Protein AF-A0A7X7F8G6-F1 (afdb_monomer_lite)

pLDDT: mean 77.64, std 23.41, range [28.3, 98.06]

Radius of gyration: 19.61 Å; chains: 1; bounding box: 60×46×39 Å

Fo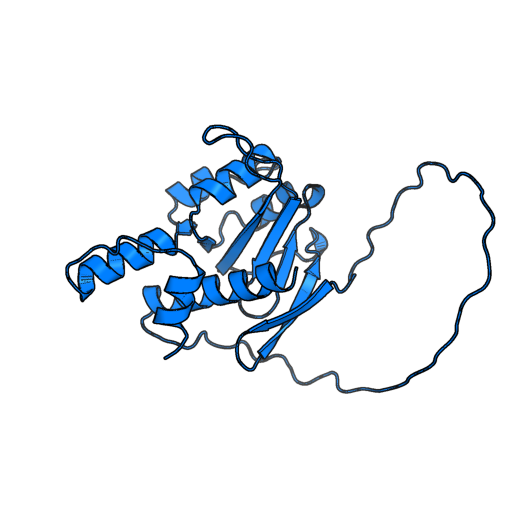ldseek 3Di:
DQVVLQLFLLLQQLVCCLVPVDNDDPDPDDDPDDDDDDDDDDDDDDDDDDDDDPDDDDDDDPDPWPDWHDYPPDTATEEADAVVNADLDQEKEKDFDFDDDPDPPDQTATQWMWMGSNHHIYIYGLVRLLSHLLRHLRHAYGYAVVVNRVVNSVVSVNCPNHRDVVVCVVVVSYDHSQVSVQVSCCVPVVHGDPDRDSVVSSCVRPVD

Secondary structure (DSSP, 8-state):
-HHHHHHHHHHHHHHHHHHHS-S-----PPPS-----------------------------TT-EEEEEEETTEEEEEEE--GGG----SEEEEEEEES---STTSPPPEEEEEEE-SS-EEEE-GGGHHHHHHHHTTSEEEESSHHHHHHHHHHTTTTTTS--HHHHHHTT-EEEHHHHHHHHHHHHTSS--S---HHHHHHHHH--

Structure (mmCIF, N/CA/C/O backbone):
data_AF-A0A7X7F8G6-F1
#
_entry.id   AF-A0A7X7F8G6-F1
#
loop_
_atom_site.group_PDB
_atom_site.id
_atom_site.type_symbol
_atom_site.label_atom_id
_atom_site.label_alt_id
_atom_site.label_comp_id
_atom_site.label_asym_id
_atom_site.label_entity_id
_atom_site.label_seq_id
_atom_site.pdbx_PDB_ins_code
_atom_site.Cartn_x
_atom_site.Cartn_y
_atom_site.Cartn_z
_atom_site.occupancy
_atom_site.B_iso_or_equiv
_atom_site.auth_seq_id
_atom_site.auth_comp_id
_atom_site.auth_asym_id
_atom_site.auth_atom_id
_atom_site.pdbx_PDB_model_num
ATOM 1 N N . MET A 1 1 ? -13.321 6.460 -6.991 1.00 47.72 1 MET A N 1
ATOM 2 C CA . MET A 1 1 ? -13.494 5.191 -6.246 1.00 47.72 1 MET A CA 1
ATOM 3 C C . MET A 1 1 ? -13.395 3.936 -7.118 1.00 47.72 1 MET A C 1
ATOM 5 O O . MET A 1 1 ? -12.554 3.115 -6.796 1.00 47.72 1 MET A O 1
ATOM 9 N N . ARG A 1 2 ? -14.135 3.777 -8.238 1.00 41.03 2 ARG A N 1
ATOM 10 C CA . ARG A 1 2 ? -14.011 2.570 -9.108 1.00 41.03 2 ARG A CA 1
ATOM 11 C C . ARG A 1 2 ? -12.576 2.255 -9.580 1.00 41.03 2 ARG A C 1
ATOM 13 O O . ARG A 1 2 ? -12.238 1.090 -9.733 1.00 41.03 2 ARG A O 1
ATOM 20 N N . ASN A 1 3 ? -11.736 3.274 -9.779 1.00 55.69 3 ASN A N 1
ATOM 21 C CA . ASN A 1 3 ? -10.358 3.099 -10.258 1.00 55.69 3 ASN A CA 1
ATOM 22 C C . ASN A 1 3 ? -9.385 2.613 -9.157 1.00 55.69 3 ASN A C 1
ATOM 24 O O . ASN A 1 3 ? -8.580 1.721 -9.408 1.00 55.69 3 ASN A O 1
ATOM 28 N N . ALA A 1 4 ? -9.512 3.129 -7.928 1.00 54.03 4 ALA A N 1
ATOM 29 C CA . ALA A 1 4 ? -8.700 2.738 -6.761 1.00 54.03 4 ALA A CA 1
ATOM 30 C C . ALA A 1 4 ? -8.860 1.242 -6.428 1.00 54.03 4 ALA A C 1
ATOM 32 O O . ALA A 1 4 ? -7.906 0.488 -6.253 1.00 54.03 4 ALA A O 1
ATOM 33 N N . ALA A 1 5 ? -10.115 0.801 -6.461 1.00 55.19 5 ALA A N 1
ATOM 34 C CA . ALA A 1 5 ? -10.561 -0.566 -6.252 1.00 55.19 5 ALA A CA 1
ATOM 35 C C . ALA A 1 5 ? -9.924 -1.584 -7.225 1.00 55.19 5 ALA A C 1
ATOM 37 O O . ALA A 1 5 ? -9.366 -2.597 -6.807 1.00 55.19 5 ALA A O 1
ATOM 38 N N . TYR A 1 6 ? -9.959 -1.316 -8.531 1.00 63.41 6 TYR A N 1
ATOM 39 C CA . TYR A 1 6 ? -9.308 -2.184 -9.521 1.00 63.41 6 TYR A CA 1
ATOM 40 C C . TYR A 1 6 ? -7.785 -2.245 -9.308 1.00 63.41 6 TYR A C 1
ATOM 42 O O . TYR A 1 6 ? -7.159 -3.305 -9.391 1.00 63.41 6 TYR A O 1
ATOM 50 N N . THR A 1 7 ? -7.201 -1.091 -8.986 1.00 73.56 7 THR A N 1
ATOM 51 C CA . THR A 1 7 ? -5.760 -0.890 -8.827 1.00 73.56 7 THR A CA 1
ATOM 52 C C . THR A 1 7 ? -5.189 -1.716 -7.668 1.00 73.56 7 THR A C 1
ATOM 54 O O . THR A 1 7 ? -4.139 -2.348 -7.821 1.00 73.56 7 THR A O 1
ATOM 57 N N . ILE A 1 8 ? -5.911 -1.817 -6.546 1.00 74.12 8 ILE A N 1
ATOM 58 C CA . ILE A 1 8 ? -5.457 -2.580 -5.376 1.00 74.12 8 ILE A CA 1
ATOM 59 C C . ILE A 1 8 ? -5.498 -4.104 -5.593 1.00 74.12 8 ILE A C 1
ATOM 61 O O . ILE A 1 8 ? -4.567 -4.818 -5.208 1.00 74.12 8 ILE A O 1
ATOM 65 N N . ALA A 1 9 ? -6.523 -4.614 -6.285 1.00 72.12 9 ALA A N 1
ATOM 66 C CA . ALA A 1 9 ? -6.619 -6.033 -6.631 1.00 72.12 9 ALA A CA 1
ATOM 67 C C . ALA A 1 9 ? -5.535 -6.446 -7.643 1.00 72.12 9 ALA A C 1
ATOM 69 O O . ALA A 1 9 ? -4.905 -7.502 -7.502 1.00 72.12 9 ALA A O 1
ATOM 70 N N . ALA A 1 10 ? -5.260 -5.578 -8.623 1.00 70.38 10 ALA A N 1
ATOM 71 C CA . ALA A 1 10 ? -4.197 -5.784 -9.596 1.00 70.38 10 ALA A CA 1
ATOM 72 C C . ALA A 1 10 ? -2.808 -5.815 -8.933 1.00 70.38 10 ALA A C 1
ATOM 74 O O . ALA A 1 10 ? -2.010 -6.711 -9.218 1.00 70.38 10 ALA A O 1
ATOM 75 N N . LYS A 1 11 ? -2.552 -4.912 -7.974 1.00 78.25 11 LYS A N 1
ATOM 76 C CA . LYS A 1 11 ? -1.325 -4.883 -7.160 1.00 78.25 11 LYS A CA 1
ATOM 77 C C . LYS A 1 11 ? -1.094 -6.210 -6.432 1.00 78.25 11 LYS A C 1
ATOM 79 O O . LYS A 1 11 ? -0.003 -6.782 -6.510 1.00 78.25 11 LYS A O 1
ATOM 84 N N . PHE A 1 12 ? -2.133 -6.736 -5.781 1.00 76.81 12 PHE A N 1
ATOM 85 C CA . PHE A 1 12 ? -2.054 -8.014 -5.074 1.00 76.81 12 PHE A CA 1
ATOM 86 C C . PHE A 1 12 ? -1.687 -9.170 -6.017 1.00 76.81 12 PHE A C 1
ATOM 88 O O . PHE A 1 12 ? -0.757 -9.933 -5.751 1.00 76.81 12 PHE A O 1
ATOM 95 N N . ARG A 1 13 ? -2.384 -9.281 -7.154 1.00 74.69 13 ARG A N 1
ATOM 96 C CA . ARG A 1 13 ? -2.185 -10.373 -8.120 1.00 74.69 13 ARG A CA 1
ATOM 97 C C . ARG A 1 13 ? -0.837 -10.297 -8.834 1.00 74.69 13 ARG A C 1
ATOM 99 O O . ARG A 1 13 ? -0.169 -11.322 -8.945 1.00 74.69 13 ARG A O 1
ATOM 106 N N . ALA A 1 14 ? -0.413 -9.108 -9.262 1.00 66.31 14 ALA A N 1
ATOM 107 C CA . ALA A 1 14 ? 0.891 -8.904 -9.892 1.00 66.31 14 ALA A CA 1
ATOM 108 C C . ALA A 1 14 ? 2.033 -9.345 -8.961 1.00 66.31 14 ALA A C 1
ATOM 110 O O . ALA A 1 14 ? 2.947 -10.055 -9.379 1.00 66.31 14 ALA A O 1
ATOM 111 N N . THR A 1 15 ? 1.944 -8.988 -7.677 1.00 67.44 15 THR A N 1
ATOM 112 C CA . THR A 1 15 ? 2.950 -9.374 -6.676 1.00 67.44 15 THR A CA 1
ATOM 113 C C . THR A 1 15 ? 2.983 -10.876 -6.451 1.00 67.44 15 THR A C 1
ATOM 115 O O . THR A 1 15 ? 4.059 -11.471 -6.403 1.00 67.44 15 THR A O 1
ATOM 118 N N . HIS A 1 16 ? 1.813 -11.509 -6.352 1.00 70.44 16 HIS A N 1
ATOM 119 C CA . HIS A 1 16 ? 1.712 -12.959 -6.199 1.00 70.44 16 HIS A CA 1
ATOM 120 C C . HIS A 1 16 ? 2.366 -13.704 -7.369 1.00 70.44 16 HIS A C 1
ATOM 122 O O . HIS A 1 16 ? 3.151 -14.624 -7.143 1.00 70.44 16 HIS A O 1
ATOM 128 N N . ILE A 1 17 ? 2.130 -13.263 -8.609 1.00 69.31 17 ILE A N 1
ATOM 129 C CA . ILE A 1 17 ? 2.761 -13.842 -9.807 1.00 69.31 17 ILE A CA 1
ATOM 130 C C . ILE A 1 17 ? 4.282 -13.705 -9.745 1.00 69.31 17 ILE A C 1
ATOM 132 O O . ILE A 1 17 ? 4.992 -14.693 -9.917 1.00 69.31 17 ILE A O 1
ATOM 136 N N . MET A 1 18 ? 4.794 -12.508 -9.454 1.00 66.69 18 MET A N 1
ATOM 137 C CA . MET A 1 18 ? 6.241 -12.265 -9.434 1.00 66.69 18 MET A CA 1
ATOM 138 C C . MET A 1 18 ? 6.963 -13.004 -8.302 1.00 66.69 18 MET A C 1
ATOM 140 O O . MET A 1 18 ? 8.123 -13.373 -8.456 1.00 66.69 18 MET A O 1
ATOM 144 N N . THR A 1 19 ? 6.296 -13.227 -7.167 1.00 63.94 19 THR A N 1
ATOM 145 C CA . THR A 1 19 ? 6.904 -13.874 -5.992 1.00 63.94 19 THR A CA 1
ATOM 146 C C . THR A 1 19 ? 6.757 -15.393 -5.988 1.00 63.94 19 THR A C 1
ATOM 148 O O . THR A 1 19 ? 7.609 -16.079 -5.428 1.00 63.94 19 THR A O 1
ATOM 151 N N . THR A 1 20 ? 5.705 -15.937 -6.606 1.00 67.75 20 THR A N 1
ATOM 152 C CA . THR A 1 20 ? 5.417 -17.383 -6.577 1.00 67.75 20 THR A CA 1
ATOM 153 C C . THR A 1 20 ? 5.558 -18.073 -7.931 1.00 67.75 20 THR A C 1
ATOM 155 O O . THR A 1 20 ? 5.566 -19.303 -7.988 1.00 67.75 20 THR A O 1
ATOM 158 N N . GLY A 1 21 ? 5.631 -17.311 -9.027 1.00 57.16 21 GLY A N 1
ATOM 159 C CA . GLY A 1 21 ? 5.583 -17.837 -10.391 1.00 57.16 21 GLY A CA 1
ATOM 160 C C . GLY A 1 21 ? 4.237 -18.466 -10.768 1.00 57.16 21 GLY A C 1
ATOM 161 O O . GLY A 1 21 ? 4.149 -19.121 -11.804 1.00 57.16 21 GLY A O 1
ATOM 162 N N . ARG A 1 22 ? 3.192 -18.319 -9.935 1.00 55.03 22 ARG A N 1
ATOM 163 C CA . ARG A 1 22 ? 1.862 -18.901 -10.162 1.00 55.03 22 ARG A CA 1
ATOM 164 C C . ARG A 1 22 ? 0.800 -17.810 -10.342 1.00 55.03 22 ARG A C 1
ATOM 166 O O . ARG A 1 22 ? 0.772 -16.863 -9.558 1.00 55.03 22 ARG A O 1
ATOM 173 N N . PRO A 1 23 ? -0.121 -17.959 -11.311 1.00 53.19 23 PRO A N 1
ATOM 174 C CA . PRO A 1 23 ? -1.221 -17.012 -11.518 1.00 53.19 23 PRO A CA 1
ATOM 175 C C . PRO A 1 23 ? -2.332 -17.112 -10.457 1.00 53.19 23 PRO A C 1
ATOM 177 O O . PRO A 1 23 ? -3.093 -16.163 -10.256 1.00 53.19 23 PRO A O 1
ATOM 180 N N . GLU A 1 24 ? -2.424 -18.235 -9.738 1.00 49.25 24 GLU A N 1
ATOM 181 C CA . GLU A 1 24 ? -3.489 -18.489 -8.767 1.00 49.25 24 GLU A CA 1
ATOM 182 C C . GLU A 1 24 ? -3.041 -18.256 -7.320 1.00 49.25 24 GLU A C 1
ATOM 184 O O . GLU A 1 24 ? -2.055 -18.829 -6.850 1.00 49.25 24 GLU A O 1
ATOM 189 N N . ILE A 1 25 ? -3.818 -17.453 -6.590 1.00 51.12 25 ILE A N 1
ATOM 190 C CA . ILE A 1 25 ? -3.818 -17.439 -5.125 1.00 51.12 25 ILE A CA 1
ATOM 191 C C . ILE A 1 25 ? -4.757 -18.568 -4.697 1.00 51.12 25 ILE A C 1
ATOM 193 O O . ILE A 1 25 ? -5.859 -18.654 -5.241 1.00 51.12 25 ILE A O 1
ATOM 197 N N . ALA A 1 26 ? -4.350 -19.410 -3.743 1.00 37.91 26 ALA A N 1
ATOM 198 C CA . ALA A 1 26 ? -5.234 -20.408 -3.147 1.00 37.91 26 ALA A CA 1
ATOM 199 C C . ALA A 1 26 ? -6.492 -19.703 -2.613 1.00 37.91 26 ALA A C 1
ATOM 201 O O . ALA A 1 26 ? -6.447 -19.010 -1.598 1.00 37.91 26 ALA A O 1
ATOM 202 N N . SER A 1 27 ? -7.600 -19.820 -3.342 1.00 43.47 27 SER A N 1
ATOM 203 C CA . SER A 1 27 ? -8.871 -19.226 -2.960 1.00 43.47 27 SER A CA 1
ATOM 204 C C . SER A 1 27 ? -9.363 -19.924 -1.697 1.00 43.47 27 SER A C 1
ATOM 206 O O . SER A 1 27 ? -9.718 -21.105 -1.739 1.00 43.47 27 SER A O 1
ATOM 208 N N 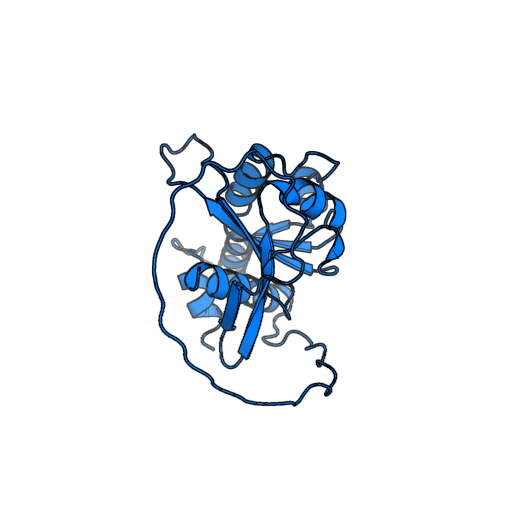. GLY A 1 28 ? -9.417 -19.207 -0.577 1.00 39.50 28 GLY A N 1
ATOM 209 C CA . GLY A 1 28 ? -10.318 -19.586 0.503 1.00 39.50 28 GLY A CA 1
ATOM 210 C C . GLY A 1 28 ? -11.738 -19.503 -0.048 1.00 39.50 28 GLY A C 1
ATOM 211 O O . GLY A 1 28 ? -12.222 -18.408 -0.322 1.00 39.50 28 GLY A O 1
ATOM 212 N N . ARG A 1 29 ? -12.369 -20.654 -0.306 1.00 29.09 29 ARG A N 1
ATOM 213 C CA . ARG A 1 29 ? -13.771 -20.721 -0.737 1.00 29.09 29 ARG A CA 1
ATOM 214 C C . ARG A 1 29 ? -14.644 -19.980 0.284 1.00 29.09 29 ARG A C 1
ATOM 216 O O . ARG A 1 29 ? -14.560 -20.325 1.463 1.00 29.09 29 ARG A O 1
ATOM 223 N N . PRO A 1 30 ? -15.509 -19.039 -0.124 1.00 31.25 30 PRO A N 1
ATOM 224 C CA . PRO A 1 30 ? -16.609 -18.628 0.733 1.00 31.25 30 PRO A CA 1
ATOM 225 C C . PRO A 1 30 ? -17.568 -19.815 0.919 1.00 31.25 30 PRO A C 1
ATOM 227 O O . PRO A 1 30 ? -17.857 -20.555 -0.026 1.00 31.25 30 PRO A O 1
ATOM 230 N N . SER A 1 31 ? -17.995 -20.025 2.166 1.00 28.30 31 SER A N 1
ATOM 231 C CA . SER A 1 31 ? -19.002 -21.019 2.548 1.00 28.30 31 SER A CA 1
ATOM 232 C C . SER A 1 31 ? -20.339 -20.701 1.861 1.00 28.30 31 SER A C 1
ATOM 234 O O . SER A 1 31 ? -20.684 -19.523 1.762 1.00 28.30 31 SER A O 1
ATOM 236 N N . PRO A 1 32 ? -21.092 -21.699 1.366 1.00 29.33 32 PRO A N 1
ATOM 237 C CA . PRO A 1 32 ? -22.290 -21.472 0.572 1.00 29.33 32 PRO A CA 1
ATOM 238 C C . PRO A 1 32 ? -23.519 -21.289 1.469 1.00 29.33 32 PRO A C 1
ATOM 240 O O . PRO A 1 32 ? -24.382 -22.154 1.497 1.00 29.33 32 PRO A O 1
ATOM 243 N N . GLU A 1 33 ? -23.612 -20.173 2.184 1.00 35.50 33 GLU A N 1
ATOM 244 C CA . GLU A 1 33 ? -24.855 -19.748 2.839 1.00 35.50 33 GLU A CA 1
ATOM 245 C C . GLU A 1 33 ? -24.965 -18.224 2.737 1.00 35.50 33 GLU A C 1
ATOM 247 O O . GLU A 1 33 ? -24.333 -17.500 3.492 1.00 35.50 33 GLU A O 1
ATOM 252 N N . ASP A 1 34 ? -25.644 -17.749 1.690 1.00 32.19 34 ASP A N 1
ATOM 253 C CA . ASP A 1 34 ? -26.744 -16.781 1.815 1.00 32.19 34 ASP A CA 1
ATOM 254 C C . ASP A 1 34 ? -27.247 -16.386 0.422 1.00 32.19 34 ASP A C 1
ATOM 256 O O . ASP A 1 34 ? -26.800 -15.448 -0.238 1.00 32.19 34 ASP A O 1
ATOM 260 N N . SER A 1 35 ? -28.203 -17.188 -0.041 1.00 33.09 35 SER A N 1
ATOM 261 C CA . SER A 1 35 ? -29.053 -16.922 -1.192 1.00 33.09 35 SER A CA 1
ATOM 262 C C . SER A 1 35 ? -30.444 -16.579 -0.661 1.00 33.09 35 SER A C 1
ATOM 264 O O . SER A 1 35 ? -31.228 -17.473 -0.346 1.00 33.09 35 SER A O 1
ATOM 266 N N . SER A 1 36 ? -30.760 -15.291 -0.599 1.00 31.88 36 SER A N 1
ATOM 267 C CA . SER A 1 36 ? -32.126 -14.752 -0.527 1.00 31.88 36 SER A CA 1
ATOM 268 C C . SER A 1 36 ? -32.032 -13.230 -0.537 1.00 31.88 36 SER A C 1
ATOM 270 O O . SER A 1 36 ? -31.136 -12.686 0.086 1.00 31.88 36 SER A O 1
ATOM 272 N N . ALA A 1 37 ? -32.900 -12.430 -1.127 1.00 30.73 37 ALA A N 1
ATOM 273 C CA . ALA A 1 37 ? -33.956 -12.559 -2.114 1.00 30.73 37 ALA A CA 1
ATOM 274 C C . ALA A 1 37 ? -34.299 -11.096 -2.486 1.00 30.73 37 ALA A C 1
ATOM 276 O O . ALA A 1 37 ? -33.958 -10.157 -1.771 1.00 30.73 37 ALA A O 1
ATOM 277 N N . ARG A 1 38 ? -34.932 -10.911 -3.641 1.00 33.09 38 ARG A N 1
ATOM 278 C CA . ARG A 1 38 ? -35.363 -9.625 -4.211 1.00 33.09 38 ARG A CA 1
ATOM 279 C C . ARG A 1 38 ? -36.399 -8.918 -3.324 1.00 33.09 38 ARG A C 1
ATOM 281 O O . ARG A 1 38 ? -37.250 -9.612 -2.792 1.00 33.09 38 ARG A O 1
ATOM 288 N N . GLU A 1 39 ? -36.444 -7.583 -3.365 1.00 30.44 39 GLU A N 1
ATOM 289 C CA . GLU A 1 39 ? -37.650 -6.828 -3.766 1.00 30.44 39 GLU A CA 1
ATOM 290 C C . GLU A 1 39 ? -37.360 -5.330 -3.980 1.00 30.44 39 GLU A C 1
ATOM 292 O O . GLU A 1 39 ? -36.608 -4.702 -3.240 1.00 30.44 39 GLU A O 1
ATOM 297 N N . LEU A 1 40 ? -37.939 -4.788 -5.057 1.00 31.98 40 LEU A N 1
ATOM 298 C CA . LEU A 1 40 ? -38.042 -3.358 -5.345 1.00 31.98 40 LEU A CA 1
ATOM 299 C C . LEU A 1 40 ? -39.086 -2.732 -4.415 1.00 31.98 40 LEU A C 1
ATOM 301 O O . LEU A 1 40 ? -40.151 -3.317 -4.276 1.00 31.98 40 LEU A O 1
ATOM 305 N N . GLU A 1 41 ? -38.889 -1.483 -3.986 1.00 29.70 41 GLU A N 1
ATOM 306 C CA . GLU A 1 41 ? -39.968 -0.492 -4.092 1.00 29.70 41 GLU A CA 1
ATOM 307 C C . GLU A 1 41 ? -39.468 0.961 -4.044 1.00 29.70 41 GLU A C 1
ATOM 309 O O . GLU A 1 41 ? -38.608 1.362 -3.265 1.00 29.70 41 GLU A O 1
ATOM 314 N N . SER A 1 42 ? -40.033 1.732 -4.964 1.00 30.00 42 SER A N 1
ATOM 315 C CA . SER A 1 42 ? -39.865 3.151 -5.254 1.00 30.00 42 SER A CA 1
ATOM 316 C C . SER A 1 42 ? -40.599 4.058 -4.264 1.00 30.00 42 SER A C 1
ATOM 318 O O . SER A 1 42 ? -41.759 3.782 -3.961 1.00 30.00 42 SER A O 1
ATOM 320 N N . ARG A 1 43 ? -40.022 5.216 -3.905 1.00 29.89 43 ARG A N 1
ATOM 321 C CA . ARG A 1 43 ? -40.784 6.423 -3.517 1.00 29.89 43 ARG A CA 1
ATOM 322 C C . ARG A 1 43 ? -39.952 7.705 -3.668 1.00 29.89 43 ARG A C 1
ATOM 324 O O . ARG A 1 43 ? -38.853 7.808 -3.134 1.00 29.89 43 ARG A O 1
ATOM 331 N N . GLU A 1 44 ? -40.501 8.656 -4.420 1.00 29.69 44 GLU A N 1
ATOM 332 C CA . GLU A 1 44 ? -39.992 10.018 -4.646 1.00 29.69 44 GLU A CA 1
ATOM 333 C C . GLU A 1 44 ? -40.283 10.982 -3.464 1.00 29.69 44 GLU A C 1
ATOM 335 O O . GLU A 1 44 ? -41.094 10.647 -2.595 1.00 29.69 44 GLU A O 1
ATOM 340 N N . PRO A 1 45 ? -39.627 12.168 -3.399 1.00 39.56 45 PRO A N 1
ATOM 341 C CA . PRO A 1 45 ? -39.439 12.947 -2.170 1.00 39.56 45 PRO A CA 1
ATOM 342 C C . PRO A 1 45 ? -40.391 14.153 -2.006 1.00 39.56 45 PRO A C 1
ATOM 344 O O . PRO A 1 45 ? -40.997 14.635 -2.961 1.00 39.56 45 PRO A O 1
ATOM 347 N N . SER A 1 46 ? -40.475 14.707 -0.787 1.00 28.39 46 SER A N 1
ATOM 348 C CA . SER A 1 46 ? -41.082 16.026 -0.497 1.00 28.39 46 SER A CA 1
ATOM 349 C C . SER A 1 46 ? -40.543 16.616 0.832 1.00 28.39 46 SER A C 1
ATOM 351 O O . SER A 1 46 ? -39.881 15.884 1.565 1.00 28.39 46 SER A O 1
ATOM 353 N N . PRO A 1 47 ? -40.723 17.918 1.150 1.00 33.88 47 PRO A N 1
ATOM 354 C CA . PRO A 1 47 ? -39.676 18.934 1.083 1.00 33.88 47 PRO A CA 1
ATOM 355 C C . PRO A 1 47 ? -39.193 19.446 2.458 1.00 33.88 47 PRO A C 1
ATOM 357 O O . PRO A 1 47 ? -39.698 19.085 3.515 1.00 33.88 47 PRO A O 1
ATOM 360 N N . ALA A 1 48 ? -38.170 20.301 2.394 1.00 34.47 48 ALA A N 1
ATOM 361 C CA . ALA A 1 48 ? -37.309 20.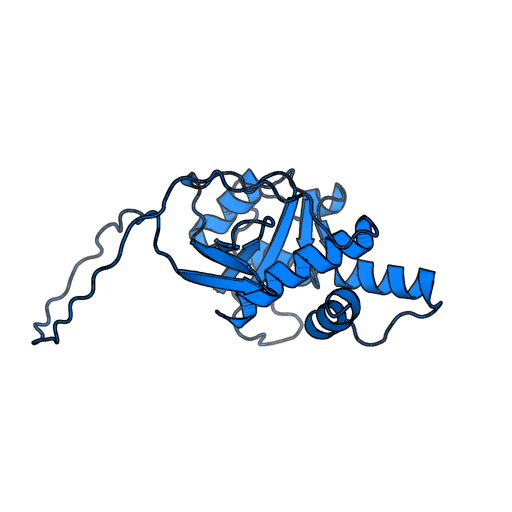794 3.466 1.00 34.47 48 ALA A CA 1
ATOM 362 C C . ALA A 1 48 ? -37.982 21.467 4.682 1.00 34.47 48 ALA A C 1
ATOM 364 O O . ALA A 1 48 ? -38.950 22.213 4.552 1.00 34.47 48 ALA A O 1
ATOM 365 N N . SER A 1 49 ? -37.302 21.379 5.832 1.00 30.09 49 SER A N 1
ATOM 366 C CA . SER A 1 49 ? -37.263 22.469 6.813 1.00 30.09 49 SER A CA 1
ATOM 367 C C . SER A 1 49 ? -35.851 22.634 7.374 1.00 30.09 49 SER A C 1
ATOM 369 O O . SER A 1 49 ? -35.260 21.680 7.879 1.00 30.09 49 SER A O 1
ATOM 371 N N . ALA A 1 50 ? -35.326 23.854 7.285 1.00 35.53 50 ALA A N 1
ATOM 372 C CA . ALA A 1 50 ? -34.078 24.267 7.903 1.00 35.53 50 ALA A CA 1
ATOM 373 C C . ALA A 1 50 ? -34.207 24.279 9.436 1.00 35.53 50 ALA A C 1
ATOM 375 O O . ALA A 1 50 ? -35.120 24.893 9.984 1.00 35.53 50 ALA A O 1
ATOM 376 N N . GLY A 1 51 ? -33.257 23.641 10.115 1.00 28.77 51 GLY A N 1
ATOM 377 C CA . GLY A 1 51 ? -33.076 23.709 11.560 1.00 28.77 51 GLY A CA 1
ATOM 378 C C . GLY A 1 51 ? -31.651 23.290 11.902 1.00 28.77 51 GLY A C 1
ATOM 379 O O . GLY A 1 51 ? -31.209 22.219 11.499 1.00 28.77 51 GLY A O 1
ATOM 380 N N . ALA A 1 52 ? -30.906 24.164 12.575 1.00 34.97 52 ALA A N 1
ATOM 381 C CA . ALA A 1 52 ? -29.538 23.907 13.009 1.00 34.97 52 ALA A CA 1
ATOM 382 C C . ALA A 1 52 ? -29.485 22.716 13.985 1.00 34.97 52 ALA A C 1
ATOM 384 O O . ALA A 1 52 ? -30.280 22.658 14.923 1.00 34.97 52 ALA A O 1
ATOM 385 N N . VAL A 1 53 ? -28.540 21.793 13.782 1.00 33.06 53 VAL A N 1
ATOM 386 C CA . VAL A 1 53 ? -28.332 20.616 14.644 1.00 33.06 53 VAL A CA 1
ATOM 387 C C . VAL A 1 53 ? -26.968 20.744 15.338 1.00 33.06 53 VAL A C 1
ATOM 389 O O . VAL A 1 53 ? -25.976 21.019 14.660 1.00 33.06 53 VAL A O 1
ATOM 392 N N . PRO A 1 54 ? -26.888 20.593 16.673 1.00 29.88 54 PRO A N 1
ATOM 393 C CA . PRO A 1 54 ? -25.632 20.663 17.412 1.00 29.88 54 PRO A CA 1
ATOM 394 C C . PRO A 1 54 ? -24.775 19.421 17.141 1.00 29.88 54 PRO A C 1
ATOM 396 O O . PRO A 1 54 ? -25.308 18.358 16.821 1.00 29.88 54 PRO A O 1
ATOM 399 N N . ALA A 1 55 ? -23.456 19.558 17.314 1.00 36.31 55 ALA A N 1
ATOM 400 C CA . ALA A 1 55 ? -22.477 18.477 17.214 1.00 36.31 55 ALA A CA 1
ATOM 401 C C . ALA A 1 55 ? -22.923 17.264 18.046 1.00 36.31 55 ALA A C 1
ATOM 403 O O . ALA A 1 55 ? -22.774 17.228 19.267 1.00 36.31 55 ALA A O 1
ATOM 404 N N . THR A 1 56 ? -23.530 16.291 17.373 1.00 30.25 56 THR A N 1
ATOM 405 C CA . THR A 1 56 ? -24.011 15.054 17.973 1.00 30.25 56 THR A CA 1
ATOM 406 C C . THR A 1 56 ? -23.013 13.966 17.626 1.00 30.25 56 THR A C 1
ATOM 408 O O . THR A 1 56 ? -22.663 13.773 16.465 1.00 30.25 56 THR A O 1
ATOM 411 N N . SER A 1 57 ? -22.530 13.300 18.673 1.00 38.50 57 SER A N 1
ATOM 412 C CA . SER A 1 57 ? -21.762 12.058 18.636 1.00 38.50 57 SER A CA 1
ATOM 413 C C . SER A 1 57 ? -22.314 11.121 17.555 1.00 38.50 57 SER A C 1
ATOM 415 O O . SER A 1 57 ? -23.425 10.605 17.669 1.00 38.50 57 SER A O 1
ATOM 417 N N . VAL A 1 58 ? -21.535 10.930 16.491 1.00 37.66 58 VAL A N 1
ATOM 418 C CA . VAL A 1 58 ? -21.815 9.934 15.457 1.00 37.66 58 VAL A CA 1
ATOM 419 C C . VAL A 1 58 ? -21.413 8.581 16.036 1.00 37.66 58 VAL A C 1
ATOM 421 O O . VAL A 1 58 ? -20.239 8.338 16.302 1.00 37.66 58 VAL A O 1
ATOM 424 N N . GLN A 1 59 ? -22.403 7.732 16.302 1.00 35.59 59 GLN A N 1
ATOM 425 C CA . GLN A 1 59 ? -22.188 6.313 16.593 1.00 35.59 59 GLN A CA 1
ATOM 426 C C . GLN A 1 59 ? -21.612 5.629 15.333 1.00 35.59 59 GLN A C 1
ATOM 428 O O . GLN A 1 59 ? -22.034 5.998 14.231 1.00 35.59 59 GLN A O 1
ATOM 433 N N . PRO A 1 60 ? -20.683 4.659 15.445 1.00 39.03 60 PRO A N 1
ATOM 434 C CA . PRO A 1 60 ? -20.103 3.996 14.281 1.00 39.03 60 PRO A CA 1
ATOM 435 C C . PRO A 1 60 ? -21.188 3.184 13.573 1.00 39.03 60 PRO A C 1
ATOM 437 O O . PRO A 1 60 ? -21.875 2.375 14.194 1.00 39.03 60 PRO A O 1
ATOM 440 N N . ARG A 1 61 ? -21.383 3.432 12.277 1.00 49.38 61 ARG A N 1
ATOM 441 C CA . ARG A 1 61 ? -22.203 2.571 11.426 1.00 49.38 61 ARG A CA 1
ATOM 442 C C . ARG A 1 61 ? -21.295 1.502 10.852 1.00 49.38 61 ARG A C 1
ATOM 444 O O . ARG A 1 61 ? -20.610 1.736 9.858 1.00 49.38 61 ARG A O 1
ATOM 451 N N . ASP A 1 62 ? -21.277 0.358 11.512 1.00 48.22 62 ASP A N 1
ATOM 452 C CA . ASP A 1 62 ? -20.734 -0.856 10.928 1.00 48.22 62 ASP A CA 1
ATOM 453 C C . ASP A 1 62 ? -21.533 -1.163 9.648 1.00 48.22 62 ASP A C 1
ATOM 455 O O . ASP A 1 62 ? -22.764 -1.110 9.651 1.00 48.22 62 ASP A O 1
ATOM 459 N N . ASP A 1 63 ? -20.824 -1.453 8.554 1.00 54.59 63 ASP A N 1
ATOM 460 C CA . ASP A 1 63 ? -21.371 -1.943 7.277 1.00 54.59 63 ASP A CA 1
ATOM 461 C C . ASP A 1 63 ? -21.945 -0.914 6.272 1.00 54.59 63 ASP A C 1
ATOM 463 O O . ASP A 1 63 ? -22.803 -1.243 5.447 1.00 54.59 63 ASP A O 1
ATOM 467 N N . GLU A 1 64 ? -21.438 0.328 6.233 1.00 65.00 64 GLU A N 1
ATOM 468 C CA . GLU A 1 64 ? -21.669 1.185 5.054 1.00 65.00 64 GLU A CA 1
ATOM 469 C C . GLU A 1 64 ? -20.940 0.599 3.828 1.00 65.00 64 GLU A C 1
ATOM 471 O O . GLU A 1 64 ? -19.748 0.820 3.597 1.00 65.00 64 GLU A O 1
ATOM 476 N N . SER A 1 65 ? -21.675 -0.196 3.042 1.00 78.25 65 SER A N 1
ATOM 477 C CA . SER A 1 65 ? -21.221 -0.711 1.752 1.00 78.25 65 SER A CA 1
ATOM 478 C C . SER A 1 65 ? -20.822 0.447 0.838 1.00 78.25 65 SER A C 1
ATOM 480 O O . SER A 1 65 ? -21.633 1.303 0.486 1.00 78.25 65 SER A O 1
ATOM 482 N N . LEU A 1 66 ? -19.568 0.428 0.391 1.00 84.06 66 LEU A N 1
ATOM 483 C CA . LEU A 1 66 ? -19.033 1.320 -0.638 1.00 84.06 66 LEU A CA 1
ATOM 484 C C . LEU A 1 66 ? -19.241 0.751 -2.051 1.00 84.06 66 LEU A C 1
ATOM 486 O O . LEU A 1 66 ? -18.713 1.278 -3.035 1.00 84.06 66 LEU A O 1
ATOM 490 N N . GLY A 1 67 ? -20.014 -0.333 -2.156 1.00 86.69 67 GLY A N 1
ATOM 491 C CA . GLY A 1 67 ? -20.263 -1.083 -3.375 1.00 86.69 67 GLY A CA 1
ATOM 492 C C . GLY A 1 67 ? -19.328 -2.281 -3.523 1.00 86.69 67 GLY A C 1
ATOM 493 O O . GLY A 1 67 ? -19.059 -3.009 -2.569 1.00 86.69 67 GLY A O 1
ATOM 494 N N . HIS A 1 68 ? -18.874 -2.508 -4.754 1.00 82.56 68 HIS A N 1
ATOM 495 C CA . HIS A 1 68 ? -18.056 -3.660 -5.122 1.00 82.56 68 HIS A CA 1
ATOM 496 C C . HIS A 1 68 ? -16.856 -3.233 -5.967 1.00 82.56 68 HIS A C 1
ATOM 498 O O . HIS A 1 68 ? -16.902 -2.249 -6.713 1.00 82.56 68 HIS A O 1
ATOM 504 N N . VAL A 1 69 ? -15.785 -4.010 -5.845 1.00 78.69 69 VAL A N 1
ATOM 505 C CA . VAL A 1 69 ? -14.587 -3.959 -6.673 1.00 78.69 69 VAL A CA 1
ATOM 506 C C . VAL A 1 69 ? -14.660 -5.087 -7.686 1.00 78.69 69 VAL A C 1
ATOM 508 O O . VAL A 1 69 ? -14.500 -6.249 -7.319 1.00 78.69 69 VAL A O 1
ATOM 511 N N . SER A 1 70 ? -14.849 -4.748 -8.955 1.00 79.31 70 SER A N 1
ATOM 512 C CA . SER A 1 70 ? -14.755 -5.722 -10.041 1.00 79.31 70 SER A CA 1
ATOM 513 C C . SER A 1 70 ? -13.296 -5.883 -10.460 1.00 79.31 70 SER A C 1
ATOM 515 O O . SER A 1 70 ? -12.631 -4.908 -10.820 1.00 79.31 70 SER A O 1
ATOM 517 N N . PHE A 1 71 ? -12.789 -7.112 -10.434 1.00 76.44 71 PHE A N 1
ATOM 518 C CA . PHE A 1 71 ? -11.467 -7.448 -10.949 1.00 76.44 71 PHE A CA 1
ATOM 519 C C . PHE A 1 71 ? -11.506 -8.813 -11.646 1.00 76.44 71 PHE A C 1
ATOM 521 O O . PHE A 1 71 ? -11.762 -9.839 -11.010 1.00 76.44 71 PHE A O 1
ATOM 528 N N . ARG A 1 72 ? -11.209 -8.814 -12.956 1.00 77.06 72 ARG A N 1
ATOM 529 C CA . ARG A 1 72 ? -11.463 -9.942 -13.874 1.00 77.06 72 ARG A CA 1
ATOM 530 C C . ARG A 1 72 ? -12.928 -10.403 -13.762 1.00 77.06 72 ARG A C 1
ATOM 532 O O . ARG A 1 72 ? -13.815 -9.558 -13.732 1.00 77.06 72 ARG A O 1
ATOM 539 N N . ASP A 1 73 ? -13.171 -11.707 -13.669 1.00 79.88 73 ASP A N 1
ATOM 540 C CA . ASP A 1 73 ? -14.506 -12.316 -13.592 1.00 79.88 73 ASP A CA 1
ATOM 541 C C . ASP A 1 73 ? -15.026 -12.422 -12.146 1.00 79.88 73 ASP A C 1
ATOM 543 O O . ASP A 1 73 ? -15.748 -13.354 -11.793 1.00 79.88 73 ASP A O 1
ATOM 547 N N . SER A 1 74 ? -14.588 -11.533 -11.253 1.00 82.94 74 SER A N 1
ATOM 548 C CA . SER A 1 74 ? -14.944 -11.574 -9.834 1.00 82.94 74 SER A CA 1
ATOM 549 C C . SER A 1 74 ? -15.265 -10.189 -9.296 1.00 82.94 74 SER A C 1
ATOM 551 O O . SER A 1 74 ? -14.577 -9.214 -9.605 1.00 82.94 74 SER A O 1
ATOM 553 N N . ASP A 1 75 ? -16.273 -10.139 -8.433 1.00 84.25 75 ASP A N 1
ATOM 554 C CA . ASP A 1 75 ? -16.652 -8.961 -7.667 1.00 84.25 75 ASP A CA 1
ATOM 555 C C . ASP A 1 75 ? -16.337 -9.186 -6.191 1.00 84.25 75 ASP A C 1
ATOM 557 O O . ASP A 1 75 ? -16.702 -10.205 -5.603 1.00 84.25 75 ASP A O 1
ATOM 561 N N . TYR A 1 76 ? -15.656 -8.217 -5.590 1.00 85.69 76 TYR A N 1
ATOM 562 C CA . TYR A 1 76 ? -15.264 -8.246 -4.188 1.00 85.69 76 TYR A CA 1
ATOM 563 C C . TYR A 1 76 ? -16.012 -7.147 -3.429 1.00 85.69 76 TYR A C 1
ATOM 565 O O . TYR A 1 76 ? -16.080 -6.021 -3.929 1.00 85.69 76 TYR A O 1
ATOM 573 N N . PRO A 1 77 ? -16.549 -7.413 -2.225 1.00 88.69 77 PRO A N 1
ATOM 574 C CA . PRO A 1 77 ? -17.176 -6.368 -1.425 1.00 88.69 77 PRO A CA 1
ATOM 575 C C . PRO A 1 77 ? -16.180 -5.245 -1.124 1.00 88.69 77 PRO A C 1
ATOM 577 O O . PRO A 1 77 ? -15.012 -5.517 -0.824 1.00 88.69 77 PRO A O 1
ATOM 580 N N . PHE A 1 78 ? -16.651 -3.999 -1.195 1.00 90.06 78 PHE A N 1
ATOM 581 C CA . PHE A 1 78 ? -15.895 -2.822 -0.786 1.00 90.06 78 PHE A CA 1
ATOM 582 C C . PHE A 1 78 ? -16.588 -2.168 0.404 1.00 90.06 78 PHE A C 1
ATOM 584 O O . PHE A 1 78 ? -17.734 -1.736 0.300 1.00 90.06 78 PHE A O 1
ATOM 591 N N . VAL A 1 79 ? -15.902 -2.123 1.540 1.00 91.88 79 VAL A N 1
ATOM 592 C CA . VAL A 1 79 ? -16.455 -1.634 2.811 1.00 91.88 79 VAL A CA 1
ATOM 593 C C . VAL A 1 79 ? -15.433 -0.768 3.529 1.00 91.88 79 VAL A C 1
ATOM 595 O O . VAL A 1 79 ? -14.240 -0.840 3.228 1.00 91.88 79 VAL A O 1
ATOM 598 N N . TYR A 1 80 ? -15.870 0.035 4.493 1.00 94.56 80 TYR A N 1
ATOM 599 C CA . TYR A 1 80 ? -14.932 0.656 5.420 1.00 94.56 80 TYR A CA 1
ATOM 600 C C . TYR A 1 80 ? -14.290 -0.391 6.329 1.00 94.56 80 TYR A C 1
ATOM 602 O O . TYR A 1 80 ? -14.936 -1.341 6.765 1.00 94.56 80 TYR A O 1
ATOM 610 N N . TRP A 1 81 ? -13.004 -0.212 6.603 1.00 96.81 81 TRP A N 1
ATOM 611 C CA . TRP A 1 81 ? -12.338 -0.905 7.691 1.00 96.81 81 TRP A CA 1
ATOM 612 C C . TRP A 1 81 ? -12.473 -0.093 8.971 1.00 96.81 81 TRP A C 1
ATOM 614 O O . TRP A 1 81 ? -12.292 1.124 8.962 1.00 96.81 81 TRP A O 1
ATOM 624 N N . THR A 1 82 ? -12.732 -0.794 10.064 1.00 96.19 82 THR A N 1
ATOM 625 C CA . THR A 1 82 ? -12.754 -0.259 11.426 1.00 96.19 82 THR A CA 1
ATOM 626 C C . THR A 1 82 ? -11.882 -1.134 12.328 1.00 96.19 82 THR A C 1
ATOM 628 O O . THR A 1 82 ? -11.621 -2.293 11.982 1.00 96.19 82 THR A O 1
ATOM 631 N N . PRO A 1 83 ? -11.451 -0.656 13.507 1.00 96.25 83 PRO A N 1
ATOM 632 C CA . PRO A 1 83 ? -10.752 -1.500 14.476 1.00 96.25 83 PRO A CA 1
ATOM 633 C C . PRO A 1 83 ? -11.493 -2.809 14.808 1.00 96.25 83 PRO A C 1
ATOM 635 O O . PRO A 1 83 ? -10.853 -3.844 15.003 1.00 96.25 83 PRO A O 1
ATOM 638 N N . GLU A 1 84 ? -12.828 -2.789 14.808 1.00 95.69 84 GLU A N 1
ATOM 639 C CA . GLU A 1 84 ? -13.712 -3.936 15.053 1.00 95.69 84 GLU A CA 1
ATOM 640 C C . GLU A 1 84 ? -13.670 -4.965 13.917 1.00 95.69 84 GLU A C 1
ATOM 642 O O . GLU A 1 84 ? -13.847 -6.159 14.159 1.00 95.69 84 GLU A O 1
ATOM 647 N N . THR A 1 85 ? -13.364 -4.527 12.690 1.00 94.81 85 THR A N 1
ATOM 648 C CA . THR A 1 85 ? -13.112 -5.425 11.551 1.00 94.81 85 THR A CA 1
ATOM 649 C C . THR A 1 85 ? -11.917 -6.345 11.829 1.00 94.81 85 THR A C 1
ATOM 651 O O . THR A 1 85 ? -11.866 -7.475 11.343 1.00 94.81 85 THR A O 1
ATOM 654 N N . GLY A 1 86 ? -10.955 -5.876 12.629 1.00 95.38 86 GLY A N 1
ATOM 655 C CA . GLY A 1 86 ? -9.783 -6.643 13.024 1.00 95.38 86 GLY A CA 1
ATOM 656 C C . GLY A 1 86 ? -8.752 -6.808 11.905 1.00 95.38 86 GLY A C 1
ATOM 657 O O . GLY A 1 86 ? -8.623 -5.980 11.001 1.00 95.38 86 GLY A O 1
ATOM 658 N N . SER A 1 87 ? -7.956 -7.873 12.006 1.00 94.56 87 SER A N 1
ATOM 659 C CA . SER A 1 87 ? -6.857 -8.133 11.074 1.00 94.56 87 SER A CA 1
ATOM 660 C C . SER A 1 87 ? -7.358 -8.614 9.711 1.00 94.56 87 SER A C 1
ATOM 662 O O . SER A 1 87 ? -8.206 -9.499 9.622 1.00 94.56 87 SER A O 1
ATOM 664 N N . LEU A 1 88 ? -6.742 -8.107 8.644 1.00 94.62 88 LEU A N 1
ATOM 665 C CA . LEU A 1 88 ? -6.937 -8.549 7.265 1.00 94.62 88 LEU A CA 1
ATOM 666 C C . LEU A 1 88 ? -6.198 -9.857 6.935 1.00 94.62 88 LEU A C 1
ATOM 668 O O . LEU A 1 88 ? -6.297 -10.346 5.808 1.00 94.62 88 LEU A O 1
ATOM 672 N N . GLY A 1 89 ? -5.474 -10.430 7.902 1.00 93.62 89 GLY A N 1
ATOM 673 C CA . GLY A 1 89 ? -4.636 -11.612 7.739 1.00 93.62 89 GLY A CA 1
ATOM 674 C C . GLY A 1 89 ? -3.151 -11.276 7.577 1.00 93.62 89 GLY A C 1
ATOM 675 O O . GLY A 1 89 ? -2.709 -10.153 7.806 1.00 93.62 89 GLY A O 1
ATOM 676 N N . GLY A 1 90 ? -2.356 -12.284 7.204 1.00 94.00 90 GLY A N 1
ATOM 677 C CA . GLY A 1 90 ? -0.894 -12.164 7.132 1.00 94.00 90 GLY A CA 1
ATOM 678 C C . GLY A 1 90 ? -0.350 -11.489 5.869 1.00 94.00 90 GLY A C 1
ATOM 679 O O . GLY A 1 90 ? 0.848 -11.221 5.813 1.00 94.00 90 GLY A O 1
ATOM 680 N N . VAL A 1 91 ? -1.187 -11.250 4.852 1.00 94.31 91 VAL A N 1
ATOM 681 C CA . VAL A 1 91 ? -0.788 -10.636 3.576 1.00 94.31 91 VAL A CA 1
ATOM 682 C C . VAL A 1 91 ? -1.922 -9.771 3.023 1.00 94.31 91 VAL A C 1
ATOM 684 O O . VAL A 1 91 ? -3.054 -10.240 2.932 1.00 94.31 91 VAL A O 1
ATOM 687 N N . PHE A 1 92 ? -1.619 -8.546 2.596 1.00 95.12 92 PHE A N 1
ATOM 688 C CA . PHE A 1 92 ? -2.553 -7.684 1.861 1.00 95.12 92 PHE A CA 1
ATOM 689 C C . PHE A 1 92 ? -1.813 -6.716 0.931 1.00 95.12 92 PHE A C 1
ATOM 691 O O . PHE A 1 92 ? -0.613 -6.495 1.060 1.00 95.12 92 PHE A O 1
ATOM 698 N N . ALA A 1 93 ? -2.525 -6.135 -0.029 1.00 95.81 93 ALA A N 1
ATOM 699 C CA . ALA A 1 93 ? -2.059 -4.988 -0.797 1.00 95.81 93 ALA A CA 1
ATOM 700 C C . ALA A 1 93 ? -2.589 -3.705 -0.159 1.00 95.81 93 ALA A C 1
ATOM 702 O O . ALA A 1 93 ? -3.712 -3.720 0.343 1.00 95.81 93 ALA A O 1
ATOM 703 N N . TYR A 1 94 ? -1.815 -2.620 -0.208 1.00 96.19 94 TYR A N 1
ATOM 704 C CA . TYR A 1 94 ? -2.211 -1.295 0.281 1.00 96.19 94 TYR A CA 1
ATOM 705 C C . TYR A 1 94 ? -1.889 -0.192 -0.739 1.00 96.19 94 TYR A C 1
ATOM 707 O O . TYR A 1 94 ? -0.921 -0.311 -1.496 1.00 96.19 94 TYR A O 1
ATOM 715 N N . ASP A 1 95 ? -2.704 0.860 -0.778 1.00 95.44 95 ASP A N 1
ATOM 716 C CA . ASP A 1 95 ? -2.554 2.054 -1.622 1.00 95.44 95 ASP A CA 1
ATOM 717 C C . ASP A 1 95 ? -3.179 3.275 -0.934 1.00 95.44 95 ASP A C 1
ATOM 719 O O . ASP A 1 95 ? -4.127 3.119 -0.158 1.00 95.44 95 ASP A O 1
ATOM 723 N N . THR A 1 96 ? -2.685 4.478 -1.226 1.00 95.06 96 THR A N 1
ATOM 724 C CA . THR A 1 96 ? -3.279 5.730 -0.737 1.00 95.06 96 THR A CA 1
ATOM 725 C C . THR A 1 96 ? -3.826 6.595 -1.864 1.00 95.06 96 THR A C 1
ATOM 727 O O . THR A 1 96 ? -3.194 6.807 -2.892 1.00 95.06 96 THR A O 1
ATOM 730 N N . GLU A 1 97 ? -5.004 7.156 -1.627 1.00 94.06 97 GLU A N 1
ATOM 731 C CA . GLU A 1 97 ? -5.544 8.290 -2.360 1.00 94.06 97 GLU A CA 1
ATOM 732 C C . GLU A 1 97 ? -5.213 9.564 -1.583 1.00 94.06 97 GLU A C 1
ATOM 734 O O . GLU A 1 97 ? -5.403 9.645 -0.360 1.00 94.06 97 GLU A O 1
ATOM 739 N N . THR A 1 98 ? -4.727 10.574 -2.297 1.00 95.38 98 THR A N 1
ATOM 740 C CA . THR A 1 98 ? -4.217 11.808 -1.699 1.00 95.38 98 THR A CA 1
ATOM 741 C C . THR A 1 98 ? -4.862 13.038 -2.313 1.00 95.38 98 THR A C 1
ATOM 743 O O . THR A 1 98 ? -5.458 13.001 -3.391 1.00 95.38 98 THR A O 1
ATOM 746 N N . GLU A 1 99 ? -4.689 14.173 -1.648 1.00 94.81 99 GLU A N 1
ATOM 747 C CA . GLU A 1 99 ? -4.847 15.471 -2.289 1.00 94.81 99 GLU A CA 1
ATOM 748 C C . GLU A 1 99 ? -3.857 15.615 -3.458 1.00 94.81 99 GLU A C 1
ATOM 750 O O . GLU A 1 99 ? -2.872 14.877 -3.575 1.00 94.81 99 GLU A O 1
ATOM 755 N N . ALA A 1 100 ? -4.106 16.588 -4.334 1.00 92.00 100 ALA A N 1
ATOM 756 C CA . ALA A 1 100 ? -3.195 16.882 -5.430 1.00 92.00 100 ALA A CA 1
ATOM 757 C C . ALA A 1 100 ? -1.802 17.265 -4.901 1.00 92.00 100 ALA A C 1
ATOM 759 O O . ALA A 1 100 ? -1.662 18.125 -4.030 1.00 92.00 100 ALA A O 1
ATOM 760 N N . VAL A 1 101 ? -0.762 16.657 -5.477 1.00 89.06 101 VAL A N 1
ATOM 761 C CA . VAL A 1 101 ? 0.630 16.992 -5.161 1.00 89.06 101 VAL A CA 1
ATOM 762 C C . VAL A 1 101 ? 0.914 18.419 -5.624 1.00 89.06 101 VAL A C 1
ATOM 764 O O . VAL A 1 101 ? 0.920 18.709 -6.819 1.00 89.06 101 VAL A O 1
ATOM 767 N N . SER A 1 102 ? 1.153 19.314 -4.669 1.00 86.31 102 SER A N 1
ATOM 768 C CA . SER A 1 102 ? 1.401 20.733 -4.937 1.00 86.31 102 SER A CA 1
ATOM 769 C C . SER A 1 102 ? 2.855 21.026 -5.320 1.00 86.31 102 SER A C 1
ATOM 771 O O . SER A 1 102 ? 3.109 21.961 -6.078 1.00 86.31 102 SER A O 1
ATOM 773 N N . ALA A 1 103 ? 3.811 20.227 -4.830 1.00 88.62 103 ALA A N 1
ATOM 774 C CA . ALA A 1 103 ? 5.233 20.328 -5.158 1.00 88.62 103 ALA A CA 1
ATOM 775 C C . ALA A 1 103 ? 5.977 18.998 -4.896 1.00 88.62 103 ALA A C 1
ATOM 777 O O . ALA A 1 103 ? 5.559 18.243 -4.020 1.00 88.62 103 ALA A O 1
ATOM 778 N N . PRO A 1 104 ? 7.114 18.720 -5.572 1.00 82.31 104 PRO A N 1
ATOM 779 C CA . PRO A 1 104 ? 7.838 17.445 -5.442 1.00 82.31 104 PRO A CA 1
ATOM 780 C C . PRO A 1 104 ? 8.323 17.088 -4.030 1.00 82.31 104 PRO A C 1
ATOM 782 O O . PRO A 1 104 ? 8.507 15.915 -3.728 1.00 82.31 104 PRO A O 1
ATOM 785 N N . SER A 1 105 ? 8.570 18.083 -3.176 1.00 88.69 105 SER A N 1
ATOM 786 C CA . SER A 1 105 ? 9.071 17.892 -1.808 1.00 88.69 105 SER A CA 1
ATOM 787 C C . SER A 1 105 ? 7.976 17.950 -0.741 1.00 88.69 105 SER A C 1
ATOM 789 O O . SER A 1 105 ? 8.289 17.946 0.448 1.00 88.69 105 SER A O 1
ATOM 791 N N . VAL A 1 106 ? 6.710 18.081 -1.144 1.00 92.38 106 VAL A N 1
ATOM 792 C CA . VAL A 1 106 ? 5.571 18.192 -0.231 1.00 92.38 106 VAL A CA 1
ATOM 793 C C . VAL A 1 106 ? 4.819 16.871 -0.235 1.00 92.38 106 VAL A C 1
ATOM 795 O O . VAL A 1 106 ? 4.341 16.428 -1.278 1.00 92.38 106 VAL A O 1
ATOM 798 N N . VAL A 1 107 ? 4.701 16.256 0.941 1.00 95.56 107 VAL A N 1
ATOM 799 C CA . VAL A 1 107 ? 3.826 15.097 1.138 1.00 95.56 107 VAL A CA 1
ATOM 800 C C . VAL A 1 107 ? 2.376 15.595 1.081 1.00 95.56 107 VAL A C 1
ATOM 802 O O . VAL A 1 107 ? 2.023 16.474 1.872 1.00 95.56 107 VAL A O 1
ATOM 805 N N . PRO A 1 108 ? 1.544 15.112 0.142 1.00 96.12 108 PRO A N 1
ATOM 806 C CA . PRO A 1 108 ? 0.157 15.552 0.038 1.00 96.12 108 PRO A CA 1
ATOM 807 C C . PRO A 1 108 ? -0.682 15.053 1.219 1.00 96.12 108 PRO A C 1
ATOM 809 O O . PRO A 1 108 ? -0.331 14.081 1.892 1.00 96.12 108 PRO A O 1
ATOM 812 N N . GLY A 1 109 ? -1.825 15.704 1.450 1.00 96.25 109 GLY A N 1
ATOM 813 C CA . GLY A 1 109 ? -2.785 15.259 2.451 1.00 96.25 109 GLY A CA 1
ATOM 814 C C . GLY A 1 109 ? -3.351 13.878 2.119 1.00 96.25 109 GLY A C 1
ATOM 815 O O . GLY A 1 109 ? -3.739 13.610 0.982 1.00 96.25 109 GLY A O 1
ATOM 816 N N . TYR A 1 110 ? -3.419 13.004 3.122 1.00 97.56 110 TYR A N 1
ATOM 817 C CA . TYR A 1 110 ? -4.113 11.721 3.026 1.00 97.56 110 TYR A CA 1
ATOM 818 C C . TYR A 1 110 ? -5.622 11.940 2.905 1.00 97.56 110 TYR A C 1
ATOM 820 O O . TYR A 1 110 ? -6.215 12.613 3.753 1.00 97.56 110 TYR A O 1
ATOM 828 N N . VAL A 1 111 ? -6.236 11.333 1.889 1.00 95.62 111 VAL A N 1
ATOM 829 C CA . VAL A 1 111 ? -7.692 11.343 1.693 1.00 95.62 111 VAL A CA 1
ATOM 830 C C . VAL A 1 111 ? -8.286 10.003 2.111 1.00 95.62 111 VAL A C 1
ATOM 832 O O . VAL A 1 111 ? -9.227 9.973 2.902 1.00 95.62 111 VAL A O 1
ATOM 835 N N . LEU A 1 112 ? -7.745 8.898 1.593 1.00 94.62 112 LEU A N 1
ATOM 836 C CA . LEU A 1 112 ? -8.262 7.557 1.858 1.00 94.62 112 LEU A CA 1
ATOM 837 C C . LEU A 1 112 ? -7.183 6.500 1.618 1.00 94.62 112 LEU A C 1
ATOM 839 O O . LEU A 1 112 ? -6.457 6.569 0.636 1.00 94.62 112 LEU A O 1
ATOM 843 N N . GLY A 1 113 ? -7.118 5.481 2.461 1.00 96.12 113 GLY A N 1
ATOM 844 C CA . GLY A 1 113 ? -6.331 4.279 2.212 1.00 96.12 113 GLY A CA 1
ATOM 845 C C . GLY A 1 113 ? -7.214 3.209 1.600 1.00 96.12 113 GLY A C 1
ATOM 846 O O . GLY A 1 113 ? -8.402 3.120 1.909 1.00 96.12 113 GLY A O 1
ATOM 847 N N . THR A 1 114 ? -6.648 2.359 0.759 1.00 95.75 114 THR A N 1
ATOM 848 C CA . THR A 1 114 ? -7.331 1.154 0.300 1.00 95.75 114 THR A CA 1
ATOM 849 C C . THR A 1 114 ? -6.470 -0.066 0.547 1.00 95.75 114 THR A C 1
ATOM 851 O O . THR A 1 114 ? -5.263 -0.043 0.318 1.00 95.75 114 THR A O 1
ATOM 854 N N . ALA A 1 115 ? -7.092 -1.137 1.033 1.00 95.88 115 ALA A N 1
ATOM 855 C CA . ALA A 1 115 ? -6.431 -2.416 1.232 1.00 95.88 115 ALA A CA 1
ATOM 856 C C . ALA A 1 115 ? -7.214 -3.559 0.590 1.00 95.88 115 ALA A C 1
ATOM 858 O O . ALA A 1 115 ? -8.439 -3.510 0.484 1.00 95.88 115 ALA A O 1
ATOM 859 N N . PHE A 1 116 ? -6.508 -4.608 0.176 1.00 93.88 116 PHE A N 1
ATOM 860 C CA . PHE A 1 116 ? -7.113 -5.811 -0.391 1.00 93.88 116 PHE A CA 1
ATOM 861 C C . PHE A 1 116 ? -6.362 -7.058 0.061 1.00 93.88 116 PHE A C 1
ATOM 863 O O . PHE A 1 116 ? -5.153 -7.164 -0.141 1.00 93.88 116 PHE A O 1
ATOM 870 N N . ASN A 1 117 ? -7.074 -8.022 0.640 1.00 90.94 117 ASN A N 1
ATOM 871 C CA . ASN A 1 117 ? -6.488 -9.263 1.164 1.00 90.94 117 ASN A CA 1
ATOM 872 C C . ASN A 1 117 ? -6.703 -10.485 0.252 1.00 90.94 117 ASN A C 1
ATOM 874 O O . ASN A 1 117 ? -6.416 -11.613 0.648 1.00 90.94 117 ASN A O 1
ATOM 878 N N . GLY A 1 118 ? -7.237 -10.282 -0.956 1.00 88.06 118 GLY A N 1
ATOM 879 C CA . GLY A 1 118 ? -7.560 -11.362 -1.892 1.00 88.06 118 GLY A CA 1
ATOM 880 C C . GLY A 1 118 ? -9.031 -11.783 -1.904 1.00 88.06 118 GLY A C 1
ATOM 881 O O . GLY A 1 118 ? -9.438 -12.448 -2.855 1.00 88.06 118 GLY A O 1
ATOM 882 N N . SER A 1 119 ? -9.830 -1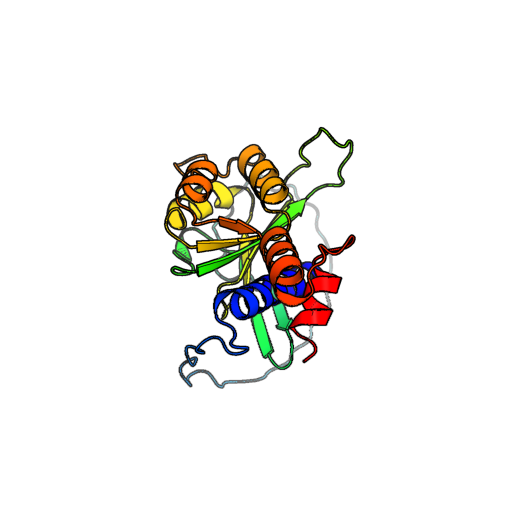1.392 -0.905 1.00 88.38 119 SER A N 1
ATOM 883 C CA . SER A 1 119 ? -11.263 -11.728 -0.823 1.00 88.38 119 SER A CA 1
ATOM 884 C C . SER A 1 119 ? -12.176 -10.531 -0.559 1.00 88.38 119 SER A C 1
ATOM 886 O O . SER A 1 119 ? -13.358 -10.580 -0.899 1.00 88.38 119 SER A O 1
ATOM 888 N N . ARG A 1 120 ? -11.657 -9.447 0.022 1.00 89.50 120 ARG A N 1
ATOM 889 C CA . ARG A 1 120 ? -12.418 -8.225 0.293 1.00 89.50 120 ARG A CA 1
ATOM 890 C C . ARG A 1 120 ? -11.532 -6.993 0.144 1.00 89.50 120 ARG A C 1
ATOM 892 O O . ARG A 1 120 ? -10.340 -7.036 0.460 1.00 89.50 120 ARG A O 1
ATOM 899 N N . ALA A 1 121 ? -12.122 -5.910 -0.356 1.00 92.50 121 ALA A N 1
ATOM 900 C CA . ALA A 1 121 ? -11.494 -4.600 -0.415 1.00 92.50 121 ALA A CA 1
ATOM 901 C C . ALA A 1 121 ? -11.982 -3.729 0.744 1.00 92.50 121 ALA A C 1
ATOM 903 O O . ALA A 1 121 ? -13.150 -3.770 1.133 1.00 92.50 121 ALA A O 1
ATOM 904 N N . TYR A 1 122 ? -11.079 -2.908 1.255 1.00 94.75 122 TYR A N 1
ATOM 905 C CA . TYR A 1 122 ? -11.306 -2.088 2.429 1.00 94.75 122 TYR A CA 1
ATOM 906 C C . TYR A 1 122 ? -10.911 -0.649 2.150 1.00 94.75 122 TYR A C 1
ATOM 908 O O . TYR A 1 122 ? -9.855 -0.409 1.569 1.00 94.75 122 TYR A O 1
ATOM 916 N N . ALA A 1 123 ? -11.746 0.292 2.570 1.00 95.19 123 ALA A N 1
ATOM 917 C CA . ALA A 1 123 ? -11.432 1.707 2.639 1.00 95.19 123 ALA A CA 1
ATOM 918 C C . ALA A 1 123 ? -11.020 2.051 4.074 1.00 95.19 123 ALA A C 1
ATOM 920 O O . ALA A 1 123 ? -11.765 1.787 5.014 1.00 95.19 123 ALA A O 1
ATOM 921 N N . ILE A 1 124 ? -9.843 2.638 4.245 1.00 97.12 124 ILE A N 1
ATOM 922 C CA . ILE A 1 124 ? -9.293 3.031 5.538 1.00 97.12 124 ILE A CA 1
ATOM 923 C C . ILE A 1 124 ? -9.396 4.547 5.620 1.00 97.12 124 ILE A C 1
ATOM 925 O O . ILE A 1 124 ? -8.872 5.261 4.762 1.00 97.12 124 ILE A O 1
ATOM 929 N N . ARG A 1 125 ? -10.109 5.044 6.628 1.00 96.56 125 ARG A N 1
ATOM 930 C CA . ARG A 1 125 ? -10.204 6.481 6.883 1.00 96.56 125 ARG A CA 1
ATOM 931 C C . ARG A 1 125 ? -9.022 6.940 7.720 1.00 96.56 125 ARG A C 1
ATOM 933 O O . ARG A 1 125 ? -8.344 6.140 8.364 1.00 96.56 125 ARG A O 1
ATOM 940 N N . ARG A 1 126 ? -8.787 8.249 7.730 1.00 96.94 126 ARG A N 1
ATOM 941 C CA . ARG A 1 126 ? -7.655 8.838 8.447 1.00 96.94 126 ARG A CA 1
ATOM 942 C C . ARG A 1 126 ? -7.707 8.534 9.946 1.00 96.94 126 ARG A C 1
ATOM 944 O O . ARG A 1 126 ? -6.684 8.193 10.525 1.00 96.94 126 ARG A O 1
ATOM 951 N N . GLU A 1 127 ? -8.887 8.627 10.552 1.00 96.75 127 GLU A N 1
ATOM 952 C CA . GLU A 1 127 ? -9.118 8.348 11.973 1.00 96.75 127 GLU A CA 1
ATOM 953 C C . GLU A 1 127 ? -8.817 6.894 12.371 1.00 96.75 127 GLU A C 1
ATOM 955 O O . GLU A 1 127 ? -8.450 6.636 13.517 1.00 96.75 127 GLU A O 1
ATOM 960 N N . ASP A 1 128 ? -8.907 5.967 11.415 1.00 97.50 128 ASP A N 1
ATOM 961 C CA . ASP A 1 128 ? -8.711 4.531 11.616 1.00 97.50 128 ASP A CA 1
ATOM 962 C C . ASP A 1 128 ? -7.268 4.088 11.282 1.00 97.50 128 ASP A C 1
ATOM 964 O O . ASP A 1 128 ? -6.852 2.979 11.617 1.00 97.50 128 ASP A O 1
ATOM 968 N N . LEU A 1 129 ? -6.468 4.955 10.647 1.00 97.00 129 LEU A N 1
ATOM 969 C CA . LEU A 1 129 ? -5.166 4.617 10.063 1.00 97.00 129 LEU A CA 1
ATOM 970 C C . LEU A 1 129 ? -4.129 4.137 11.093 1.00 97.00 129 LEU A C 1
ATOM 972 O O . LEU A 1 129 ? -3.405 3.171 10.853 1.00 97.00 129 LEU A O 1
ATOM 976 N N . ALA A 1 130 ? -4.080 4.801 12.245 1.00 97.25 130 ALA A N 1
ATOM 977 C CA . ALA A 1 130 ? -3.218 4.451 13.373 1.00 97.25 130 ALA A CA 1
ATOM 978 C C . ALA A 1 130 ? -3.498 3.026 13.892 1.00 97.25 130 ALA A C 1
ATOM 980 O O . ALA A 1 130 ? -2.595 2.206 14.076 1.00 97.25 130 ALA A O 1
ATOM 981 N N . ASP A 1 131 ? -4.778 2.700 14.100 1.00 98.00 131 ASP A N 1
ATOM 982 C CA . ASP A 1 131 ? -5.183 1.363 14.538 1.00 98.00 131 ASP A CA 1
ATOM 983 C C . ASP A 1 131 ? -4.981 0.312 13.454 1.00 98.00 131 ASP A C 1
ATOM 985 O O . ASP A 1 131 ? -4.578 -0.813 13.768 1.00 98.00 131 ASP A O 1
ATOM 989 N N . PHE A 1 132 ? -5.208 0.686 12.192 1.00 98.06 132 PHE A N 1
ATOM 990 C CA . PHE A 1 132 ? -4.949 -0.174 11.050 1.00 98.06 132 PHE A CA 1
ATOM 991 C C . PHE A 1 132 ? -3.494 -0.641 11.061 1.00 98.06 132 PHE A C 1
ATOM 993 O O . PHE A 1 132 ? -3.240 -1.842 11.144 1.00 98.06 132 PHE A O 1
ATOM 1000 N N . TRP A 1 133 ? -2.521 0.270 11.072 1.00 97.69 133 TRP A N 1
ATOM 1001 C CA . TRP A 1 133 ? -1.113 -0.129 11.031 1.00 97.69 133 TRP A CA 1
ATOM 1002 C C . TRP A 1 133 ? -0.650 -0.857 12.291 1.00 97.69 133 TRP A C 1
ATOM 1004 O O . TRP A 1 133 ? 0.085 -1.842 12.189 1.00 97.69 133 TRP A O 1
ATOM 1014 N N . ARG A 1 134 ? -1.151 -0.479 13.473 1.00 97.00 134 ARG A N 1
ATOM 1015 C CA . ARG A 1 134 ? -0.886 -1.214 14.720 1.00 97.00 134 ARG A CA 1
ATOM 1016 C C . ARG A 1 134 ? -1.308 -2.686 14.630 1.00 97.00 134 ARG A C 1
ATOM 1018 O O . ARG A 1 134 ? -0.568 -3.563 15.080 1.00 97.00 134 ARG A O 1
ATOM 1025 N N . LEU A 1 135 ? -2.492 -2.971 14.082 1.00 97.31 135 LEU A N 1
ATOM 1026 C CA . LEU A 1 135 ? -3.018 -4.339 13.951 1.00 97.31 135 LEU A CA 1
ATOM 1027 C C . LEU A 1 135 ? -2.324 -5.150 12.847 1.00 97.31 135 LEU A C 1
ATOM 1029 O O . LEU A 1 135 ? -2.340 -6.380 12.892 1.00 97.31 135 LEU A O 1
ATOM 1033 N N . HIS A 1 136 ? -1.686 -4.474 11.893 1.00 97.38 136 HIS A N 1
ATOM 1034 C CA . HIS A 1 136 ? -1.069 -5.085 10.718 1.00 97.38 136 HIS A CA 1
ATOM 1035 C C . HIS A 1 136 ? 0.463 -5.043 10.715 1.00 97.38 136 HIS A C 1
ATOM 1037 O O . HIS A 1 136 ? 1.075 -5.458 9.735 1.00 97.38 136 HIS A O 1
ATOM 1043 N N . ARG A 1 137 ? 1.098 -4.630 11.817 1.00 95.88 137 ARG A N 1
ATOM 1044 C CA . ARG A 1 137 ? 2.561 -4.482 11.934 1.00 95.88 137 ARG A CA 1
ATOM 1045 C C . ARG A 1 137 ? 3.393 -5.728 11.599 1.00 95.88 137 ARG A C 1
ATOM 1047 O O . ARG A 1 137 ? 4.566 -5.604 11.298 1.00 95.88 137 ARG A O 1
ATOM 1054 N N . ASN A 1 138 ? 2.794 -6.920 11.652 1.00 95.69 138 ASN A N 1
ATOM 1055 C CA . ASN A 1 138 ? 3.465 -8.191 11.346 1.00 95.69 138 ASN A CA 1
ATOM 1056 C C . ASN A 1 138 ? 3.026 -8.795 9.995 1.00 95.69 138 ASN A C 1
ATOM 1058 O O . ASN A 1 138 ? 3.393 -9.926 9.674 1.00 95.69 138 ASN A O 1
ATOM 1062 N N . ALA A 1 139 ? 2.172 -8.106 9.236 1.00 95.94 139 ALA A N 1
ATOM 1063 C CA . ALA A 1 139 ? 1.672 -8.589 7.955 1.00 95.94 139 ALA A CA 1
ATOM 1064 C C . ALA A 1 139 ? 2.624 -8.202 6.821 1.00 95.94 139 ALA A C 1
ATOM 1066 O O . ALA A 1 139 ? 3.247 -7.144 6.859 1.00 95.94 139 ALA A O 1
ATOM 1067 N N . LYS A 1 140 ? 2.689 -9.029 5.771 1.00 96.19 140 LYS A N 1
ATOM 1068 C CA . LYS A 1 140 ? 3.341 -8.625 4.521 1.00 96.19 140 LYS A CA 1
ATOM 1069 C C . LYS A 1 140 ? 2.413 -7.726 3.719 1.00 96.19 140 LYS A C 1
ATOM 1071 O O . LYS A 1 140 ? 1.253 -8.072 3.497 1.00 96.19 140 LYS A O 1
ATOM 1076 N N . VAL A 1 141 ? 2.943 -6.615 3.234 1.00 96.00 141 VAL A N 1
ATOM 1077 C CA . VAL A 1 141 ? 2.169 -5.587 2.547 1.00 96.00 141 VAL A CA 1
ATOM 1078 C C . VAL A 1 141 ? 2.733 -5.342 1.161 1.00 96.00 141 VAL A C 1
ATOM 1080 O O . VAL A 1 141 ? 3.926 -5.096 0.994 1.00 96.00 141 VAL A O 1
ATOM 1083 N N . PHE A 1 142 ? 1.868 -5.416 0.155 1.00 95.06 142 PHE A N 1
ATOM 1084 C CA . PHE A 1 142 ? 2.216 -5.155 -1.238 1.00 95.06 142 PHE A CA 1
ATOM 1085 C C . PHE A 1 142 ? 1.817 -3.726 -1.610 1.00 95.06 142 PHE A C 1
ATOM 1087 O O . PHE A 1 142 ? 0.644 -3.363 -1.531 1.00 95.06 142 PHE A O 1
ATOM 1094 N N . MET A 1 143 ? 2.783 -2.915 -2.034 1.00 95.06 143 MET A N 1
ATOM 1095 C CA . MET A 1 143 ? 2.607 -1.489 -2.342 1.00 95.06 143 MET A CA 1
ATOM 1096 C C . MET A 1 143 ? 3.210 -1.175 -3.718 1.00 95.06 143 MET A C 1
ATOM 1098 O O . MET A 1 143 ? 4.077 -1.899 -4.190 1.00 95.06 143 MET A O 1
ATOM 1102 N N . HIS A 1 144 ? 2.766 -0.122 -4.400 1.00 93.62 144 HIS A N 1
ATOM 1103 C CA . HIS A 1 144 ? 3.360 0.298 -5.678 1.00 93.62 144 HIS A CA 1
ATOM 1104 C C . HIS A 1 144 ? 3.921 1.685 -5.449 1.00 93.62 144 HIS A C 1
ATOM 1106 O O . HIS A 1 144 ? 3.162 2.574 -5.097 1.00 93.62 144 HIS A O 1
ATOM 1112 N N . THR A 1 145 ? 5.232 1.863 -5.615 1.00 93.56 145 THR A N 1
ATOM 1113 C CA . THR A 1 145 ? 5.898 3.104 -5.184 1.00 93.56 145 THR A CA 1
ATOM 1114 C C . THR A 1 145 ? 5.736 3.308 -3.668 1.00 93.56 145 THR A C 1
ATOM 1116 O O . THR A 1 145 ? 5.320 4.362 -3.195 1.00 93.56 145 THR A O 1
ATOM 1119 N N . ALA A 1 146 ? 6.076 2.273 -2.894 1.00 95.56 146 ALA A N 1
ATOM 1120 C CA . ALA A 1 146 ? 5.765 2.129 -1.469 1.00 95.56 146 ALA A CA 1
ATOM 1121 C C . ALA A 1 146 ? 6.208 3.325 -0.618 1.00 95.56 146 ALA A C 1
ATOM 1123 O O . ALA A 1 146 ? 5.499 3.739 0.294 1.00 95.56 146 ALA A O 1
ATOM 1124 N N . ALA A 1 147 ? 7.366 3.907 -0.940 1.00 94.62 147 ALA A N 1
ATOM 1125 C CA . ALA A 1 147 ? 7.903 5.059 -0.222 1.00 94.62 147 ALA A CA 1
ATOM 1126 C C . ALA A 1 147 ? 6.932 6.254 -0.198 1.00 94.62 147 ALA A C 1
ATOM 1128 O O . ALA A 1 147 ? 6.881 6.973 0.796 1.00 94.62 147 ALA A O 1
ATOM 1129 N N . PHE A 1 148 ? 6.153 6.452 -1.268 1.00 94.62 148 PHE A N 1
ATOM 1130 C CA . PHE A 1 148 ? 5.160 7.521 -1.338 1.00 94.62 148 PHE A CA 1
ATOM 1131 C C . PHE A 1 148 ? 3.986 7.253 -0.390 1.00 94.62 148 PHE A C 1
ATOM 1133 O O . PHE A 1 148 ? 3.719 8.067 0.491 1.00 94.62 148 PHE A O 1
ATOM 1140 N N . ASP A 1 149 ? 3.341 6.090 -0.514 1.00 95.88 149 ASP A N 1
ATOM 1141 C CA . ASP A 1 149 ? 2.210 5.692 0.334 1.00 95.88 149 ASP A CA 1
ATOM 1142 C C . ASP A 1 149 ? 2.576 5.675 1.828 1.00 95.88 149 ASP A C 1
ATOM 1144 O O . ASP A 1 149 ? 1.762 6.045 2.679 1.00 95.88 149 ASP A O 1
ATOM 1148 N N . ILE A 1 150 ? 3.805 5.255 2.153 1.00 96.56 150 ILE A N 1
ATOM 1149 C CA . ILE A 1 150 ? 4.331 5.264 3.522 1.00 96.56 150 ILE A CA 1
ATOM 1150 C C . ILE A 1 150 ? 4.460 6.699 4.018 1.00 96.56 150 ILE A C 1
ATOM 1152 O O . ILE A 1 150 ? 3.870 7.020 5.042 1.00 96.56 150 ILE A O 1
ATOM 1156 N N . ALA A 1 151 ? 5.134 7.585 3.278 1.00 96.06 151 ALA A N 1
ATOM 1157 C CA . ALA A 1 151 ? 5.295 8.979 3.693 1.00 96.06 151 ALA A CA 1
ATOM 1158 C C . ALA A 1 151 ? 3.943 9.676 3.933 1.00 96.06 151 ALA A C 1
ATOM 1160 O O . ALA A 1 151 ? 3.775 10.386 4.925 1.0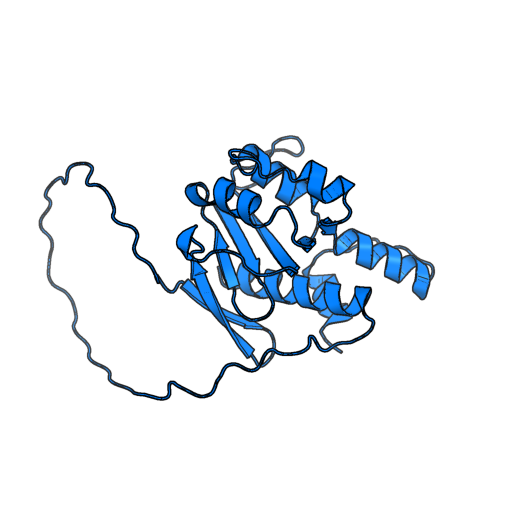0 96.06 151 ALA A O 1
ATOM 1161 N N . VAL A 1 152 ? 2.964 9.435 3.056 1.00 97.25 152 VAL A N 1
ATOM 1162 C CA . VAL A 1 152 ? 1.596 9.954 3.198 1.00 97.25 152 VAL A CA 1
ATOM 1163 C C . VAL A 1 152 ? 0.918 9.376 4.441 1.00 97.25 152 VAL A C 1
ATOM 1165 O O . VAL A 1 152 ? 0.327 10.122 5.224 1.00 97.25 152 VAL A O 1
ATOM 1168 N N . SER A 1 153 ? 1.007 8.060 4.648 1.00 97.00 153 SER A N 1
ATOM 1169 C CA . SER A 1 153 ? 0.380 7.397 5.796 1.00 97.00 153 SER A CA 1
ATOM 1170 C C . SER A 1 153 ? 0.993 7.859 7.121 1.00 97.00 153 SER A C 1
ATOM 1172 O O . SER A 1 153 ? 0.267 8.123 8.075 1.00 97.00 153 SER A O 1
ATOM 1174 N N . GLU A 1 154 ? 2.313 8.027 7.178 1.00 96.25 154 GLU A N 1
ATOM 1175 C CA . GLU A 1 154 ? 3.023 8.533 8.354 1.00 96.25 154 GLU A CA 1
ATOM 1176 C C . GLU A 1 154 ? 2.640 9.976 8.674 1.00 96.25 154 GLU A C 1
ATOM 1178 O O . GLU A 1 154 ? 2.278 10.272 9.813 1.00 96.25 154 GLU A O 1
ATOM 1183 N N . ALA A 1 155 ? 2.628 10.857 7.668 1.00 96.19 155 ALA A N 1
ATOM 1184 C CA . ALA A 1 155 ? 2.197 12.246 7.827 1.00 96.19 155 ALA A CA 1
ATOM 1185 C C . ALA A 1 155 ? 0.728 12.367 8.279 1.00 96.19 155 ALA A C 1
ATOM 1187 O O . ALA A 1 155 ? 0.330 13.373 8.871 1.00 96.19 155 ALA A O 1
ATOM 1188 N N . ALA A 1 156 ? -0.085 11.343 8.011 1.00 96.75 156 ALA A N 1
ATOM 1189 C CA . ALA A 1 156 ? -1.475 11.266 8.434 1.00 96.75 156 ALA A CA 1
ATOM 1190 C C . ALA A 1 156 ? -1.683 10.682 9.841 1.00 96.75 156 ALA A C 1
ATOM 1192 O O . ALA A 1 156 ? -2.825 10.673 10.300 1.00 96.75 156 ALA A O 1
ATOM 1193 N N . GLY A 1 157 ? -0.615 10.251 10.523 1.00 96.31 157 GLY A N 1
ATOM 1194 C CA . GLY A 1 157 ? -0.668 9.658 11.863 1.00 96.31 157 GLY A CA 1
ATOM 1195 C C . GLY A 1 157 ? -0.635 8.128 11.870 1.00 96.31 157 GLY A C 1
ATOM 1196 O O . GLY A 1 157 ? -0.921 7.514 12.890 1.00 96.31 157 GLY A O 1
ATOM 1197 N N . GLY A 1 158 ? -0.276 7.475 10.760 1.00 94.31 158 GLY A N 1
ATOM 1198 C CA . GLY A 1 158 ? -0.272 6.011 10.656 1.00 94.31 158 GLY A CA 1
ATOM 1199 C C . GLY A 1 158 ? 0.647 5.296 11.651 1.00 94.31 158 GLY A C 1
ATOM 1200 O O . GLY A 1 158 ? 0.388 4.144 11.984 1.00 94.31 158 GLY A O 1
ATOM 1201 N N . ASN A 1 159 ? 1.664 5.983 12.178 1.00 94.06 159 ASN A N 1
ATOM 1202 C CA . ASN A 1 159 ? 2.542 5.427 13.211 1.00 94.06 159 ASN A CA 1
ATOM 1203 C C . ASN A 1 159 ? 2.075 5.723 14.648 1.00 94.06 159 ASN A C 1
ATOM 1205 O O . ASN A 1 159 ? 2.620 5.198 15.625 1.00 94.06 159 ASN A O 1
ATOM 1209 N N . GLU A 1 160 ? 1.054 6.563 14.813 1.00 86.81 160 GLU A N 1
ATOM 1210 C CA . GLU A 1 160 ? 0.459 6.814 16.118 1.00 86.81 160 GLU A CA 1
ATOM 1211 C C . GLU A 1 160 ? -0.156 5.489 16.604 1.00 86.81 160 GLU A C 1
ATOM 1213 O O . GLU A 1 160 ? -0.783 4.767 15.839 1.00 86.81 160 GLU A O 1
ATOM 1218 N N . LYS A 1 161 ? 0.066 5.104 17.866 1.00 90.69 161 LYS A N 1
ATOM 1219 C CA . LYS A 1 161 ? -0.297 3.781 18.439 1.00 90.69 161 LYS A CA 1
ATOM 1220 C C . LYS A 1 161 ? 0.611 2.596 18.066 1.00 90.69 161 LYS A C 1
ATOM 1222 O O . LYS A 1 161 ? 0.268 1.455 18.379 1.00 90.69 161 LYS A O 1
ATOM 1227 N N . GLY A 1 162 ? 1.794 2.838 17.504 1.00 85.12 162 GLY A N 1
ATOM 1228 C CA . GLY A 1 162 ? 2.806 1.790 17.321 1.00 85.12 162 GLY A CA 1
ATOM 1229 C C . GLY A 1 162 ? 2.637 0.967 16.045 1.00 85.12 162 GLY A C 1
ATOM 1230 O O . GLY A 1 162 ? 3.139 -0.155 15.975 1.00 85.12 162 GLY A O 1
ATOM 1231 N N . GLY A 1 163 ? 1.943 1.518 15.043 1.00 81.38 163 GLY A N 1
ATOM 1232 C CA . GLY A 1 163 ? 2.324 1.238 13.662 1.00 81.38 163 GLY A CA 1
ATOM 1233 C C . GLY A 1 163 ? 3.752 1.749 13.456 1.00 81.38 163 GLY A C 1
ATOM 1234 O O . GLY A 1 163 ? 4.075 2.853 13.881 1.00 81.38 163 GLY A O 1
ATOM 1235 N N . ASP A 1 164 ? 4.639 0.934 12.901 1.00 91.25 164 ASP A N 1
ATOM 1236 C CA . ASP A 1 164 ? 5.996 1.370 12.559 1.00 91.25 164 ASP A CA 1
ATOM 1237 C C . ASP A 1 164 ? 6.307 0.866 11.154 1.00 91.25 164 ASP A C 1
ATOM 1239 O O . ASP A 1 164 ? 6.800 -0.245 10.947 1.00 91.25 164 ASP A O 1
ATOM 1243 N N . LEU A 1 165 ? 5.926 1.680 10.170 1.00 92.00 165 LEU A N 1
ATOM 1244 C CA . LEU A 1 165 ? 6.085 1.348 8.759 1.00 92.00 165 LEU A CA 1
ATOM 1245 C C . LEU A 1 165 ? 7.561 1.199 8.360 1.00 92.00 165 LEU A C 1
ATOM 1247 O O . LEU A 1 165 ? 7.877 0.368 7.506 1.00 92.00 165 LEU A O 1
ATOM 1251 N N . HIS A 1 166 ? 8.482 1.928 9.003 1.00 92.75 166 HIS A N 1
ATOM 1252 C CA . HIS A 1 166 ? 9.922 1.762 8.769 1.00 92.75 166 HIS A CA 1
ATOM 1253 C C . HIS A 1 166 ? 10.444 0.450 9.349 1.00 92.75 166 HIS A C 1
ATOM 1255 O O . HIS A 1 166 ? 11.229 -0.228 8.682 1.00 92.75 166 HIS A O 1
ATOM 1261 N N . ALA A 1 167 ? 9.988 0.043 10.537 1.00 93.88 167 ALA A N 1
ATOM 1262 C CA . ALA A 1 167 ? 10.310 -1.279 11.072 1.00 93.88 167 ALA A CA 1
ATOM 1263 C C . ALA A 1 167 ? 9.799 -2.390 10.145 1.00 93.88 167 ALA A C 1
ATOM 1265 O O . ALA A 1 167 ? 10.550 -3.310 9.826 1.00 93.88 167 ALA A O 1
ATOM 1266 N N . MET A 1 168 ? 8.580 -2.259 9.607 1.00 95.62 168 MET A N 1
ATOM 1267 C CA . MET A 1 168 ? 8.053 -3.206 8.616 1.00 95.62 168 MET A CA 1
ATOM 1268 C C . MET A 1 168 ? 8.931 -3.286 7.356 1.00 95.62 168 MET A C 1
ATOM 1270 O O . MET A 1 168 ? 9.135 -4.376 6.816 1.00 95.62 168 MET A O 1
ATOM 1274 N N . ILE A 1 169 ? 9.485 -2.163 6.881 1.00 94.56 169 ILE A N 1
ATOM 1275 C CA . ILE A 1 169 ? 10.464 -2.170 5.780 1.00 94.56 169 ILE A CA 1
ATOM 1276 C C . ILE A 1 169 ? 11.729 -2.933 6.192 1.00 94.56 169 ILE A C 1
ATOM 1278 O O . ILE A 1 169 ? 12.179 -3.810 5.453 1.00 94.56 169 ILE A O 1
ATOM 1282 N N . ALA A 1 170 ? 12.299 -2.618 7.358 1.00 95.25 170 ALA A N 1
ATOM 1283 C CA . ALA A 1 170 ? 13.531 -3.236 7.849 1.00 95.25 170 ALA A CA 1
ATOM 1284 C C . ALA A 1 170 ? 13.391 -4.757 8.047 1.00 95.25 170 ALA A C 1
ATOM 1286 O O . ALA A 1 170 ? 14.336 -5.507 7.805 1.00 95.25 170 ALA A O 1
ATOM 1287 N N . GLU A 1 171 ? 12.199 -5.214 8.425 1.00 96.56 171 GLU A N 1
ATOM 1288 C CA . GLU A 1 171 ? 11.850 -6.627 8.590 1.00 96.56 171 GLU A CA 1
ATOM 1289 C C . GLU A 1 171 ? 11.504 -7.334 7.265 1.00 96.56 171 GLU A C 1
ATOM 1291 O O . GLU A 1 171 ? 11.231 -8.535 7.248 1.00 96.56 171 GLU A O 1
ATOM 1296 N N . GLY A 1 172 ? 11.523 -6.620 6.134 1.00 95.56 172 GLY A N 1
ATOM 1297 C CA . GLY A 1 172 ? 11.200 -7.182 4.821 1.00 95.56 172 GLY A CA 1
ATOM 1298 C C . GLY A 1 172 ? 9.714 -7.515 4.645 1.00 95.56 172 GLY A C 1
ATOM 1299 O O . GLY A 1 172 ? 9.363 -8.385 3.843 1.00 95.56 172 GLY A O 1
ATOM 1300 N N . LEU A 1 173 ? 8.838 -6.847 5.398 1.00 96.31 173 LEU A N 1
ATOM 1301 C CA . LEU A 1 173 ? 7.389 -7.025 5.327 1.00 96.31 173 LEU A CA 1
ATOM 1302 C C . LEU A 1 173 ? 6.743 -6.149 4.248 1.00 96.31 173 LEU A C 1
ATOM 1304 O O . LEU A 1 173 ? 5.677 -6.500 3.752 1.00 96.31 173 LEU A O 1
ATOM 1308 N N . VAL A 1 174 ? 7.387 -5.060 3.825 1.00 96.31 174 VAL A N 1
ATOM 1309 C CA . VAL A 1 174 ? 6.904 -4.215 2.721 1.00 96.31 174 VAL A CA 1
ATOM 1310 C C . VAL A 1 174 ? 7.541 -4.645 1.401 1.00 96.31 174 VAL A C 1
ATOM 1312 O O . VAL A 1 174 ? 8.760 -4.607 1.244 1.00 96.31 174 VAL A O 1
ATOM 1315 N N . LEU A 1 175 ? 6.711 -5.011 0.424 1.00 94.94 175 LEU A N 1
ATOM 1316 C CA . LEU A 1 175 ? 7.139 -5.339 -0.933 1.00 94.94 175 LEU A CA 1
ATOM 1317 C C . LEU A 1 175 ? 6.635 -4.291 -1.926 1.00 94.94 175 LEU A C 1
ATOM 1319 O O . LEU A 1 175 ? 5.432 -4.164 -2.161 1.00 94.94 175 LEU A O 1
ATOM 1323 N N . ASP A 1 176 ? 7.569 -3.577 -2.556 1.00 95.19 176 ASP A N 1
ATOM 1324 C CA . ASP A 1 176 ? 7.254 -2.627 -3.620 1.00 95.19 176 ASP A CA 1
ATOM 1325 C C . ASP A 1 176 ? 7.179 -3.334 -4.981 1.00 95.19 176 ASP A C 1
ATOM 1327 O O . ASP A 1 176 ? 8.195 -3.728 -5.562 1.00 95.19 176 ASP A O 1
ATOM 1331 N N . VAL A 1 177 ? 5.965 -3.457 -5.514 1.00 92.44 177 VAL A N 1
ATOM 1332 C CA . VAL A 1 177 ? 5.657 -4.074 -6.812 1.00 92.44 177 VAL A CA 1
ATOM 1333 C C . VAL A 1 177 ? 6.453 -3.434 -7.947 1.00 92.44 177 VAL A C 1
ATOM 1335 O O . VAL A 1 177 ? 6.878 -4.135 -8.863 1.00 92.44 177 VAL A O 1
ATOM 1338 N N . SER A 1 178 ? 6.694 -2.122 -7.897 1.00 93.38 178 SER A N 1
ATOM 1339 C CA . SER A 1 178 ? 7.449 -1.423 -8.939 1.00 93.38 178 SER A CA 1
ATOM 1340 C C . SER A 1 178 ? 8.926 -1.827 -8.948 1.00 93.38 178 SER A C 1
ATOM 1342 O O . SER A 1 178 ? 9.514 -2.018 -10.015 1.00 93.38 178 SER A O 1
ATOM 1344 N N . ILE A 1 179 ? 9.517 -2.018 -7.766 1.00 94.00 179 ILE A N 1
ATOM 1345 C CA . ILE A 1 179 ? 10.899 -2.477 -7.612 1.00 94.00 179 ILE A CA 1
ATOM 1346 C C . ILE A 1 179 ? 10.995 -3.948 -8.011 1.00 94.00 179 ILE A C 1
ATOM 1348 O O . ILE A 1 179 ? 11.861 -4.301 -8.812 1.00 94.00 179 ILE A O 1
ATOM 1352 N N . LEU A 1 180 ? 10.078 -4.786 -7.515 1.00 92.31 180 LEU A N 1
ATOM 1353 C CA . LEU A 1 180 ? 10.020 -6.211 -7.844 1.00 92.31 180 LEU A CA 1
ATOM 1354 C C . LEU A 1 180 ? 9.915 -6.443 -9.352 1.00 92.31 180 LEU A C 1
ATOM 1356 O O . LEU A 1 180 ? 10.695 -7.216 -9.902 1.00 92.31 180 LEU A O 1
ATOM 1360 N N . TYR A 1 181 ? 9.013 -5.732 -10.030 1.00 91.19 181 TYR A N 1
ATOM 1361 C CA . TYR A 1 181 ? 8.838 -5.840 -11.477 1.00 91.19 181 TYR A CA 1
ATOM 1362 C C . TYR A 1 181 ? 10.107 -5.459 -12.243 1.00 91.19 181 TYR A C 1
ATOM 1364 O O . TYR A 1 181 ? 10.515 -6.169 -13.161 1.00 91.19 181 TYR A O 1
ATOM 1372 N N . ARG A 1 182 ? 10.782 -4.374 -11.843 1.00 93.25 182 ARG A N 1
ATOM 1373 C CA . ARG A 1 182 ? 12.039 -3.964 -12.479 1.00 93.25 182 ARG A CA 1
ATOM 1374 C C . ARG A 1 182 ? 13.125 -5.016 -12.281 1.00 93.25 182 ARG A C 1
ATOM 1376 O O . ARG A 1 182 ? 13.761 -5.397 -13.254 1.00 93.25 182 ARG A O 1
ATOM 1383 N N . LEU A 1 183 ? 13.307 -5.514 -11.056 1.00 92.62 183 LEU A N 1
ATOM 1384 C CA . LEU A 1 183 ? 14.281 -6.572 -10.770 1.00 92.62 183 LEU A CA 1
ATOM 1385 C C . LEU A 1 183 ? 13.979 -7.851 -11.559 1.00 92.62 183 LEU A C 1
ATOM 1387 O O . LEU A 1 183 ? 14.893 -8.449 -12.122 1.00 92.62 183 LEU A O 1
ATOM 1391 N N . TRP A 1 184 ? 12.705 -8.235 -11.652 1.00 89.81 184 TRP A N 1
ATOM 1392 C CA . TRP A 1 184 ? 12.264 -9.381 -12.440 1.00 89.81 184 TRP A CA 1
ATOM 1393 C C . TRP A 1 184 ? 12.568 -9.206 -13.935 1.00 89.81 184 TRP A C 1
ATOM 1395 O O . TRP A 1 184 ? 13.167 -10.098 -14.535 1.00 89.81 184 TRP A O 1
ATOM 1405 N N . GLN A 1 185 ? 12.252 -8.050 -14.528 1.00 91.44 185 GLN A N 1
ATOM 1406 C CA . GLN A 1 185 ? 12.603 -7.721 -15.919 1.00 91.44 185 GLN A CA 1
ATOM 1407 C C . GLN A 1 185 ? 14.123 -7.721 -16.145 1.00 91.44 185 GLN A C 1
ATOM 1409 O O . GLN A 1 185 ? 14.616 -8.299 -17.112 1.00 91.44 185 GLN A O 1
ATOM 1414 N N . GLY A 1 186 ? 14.888 -7.147 -15.213 1.00 93.12 186 GLY A N 1
ATOM 1415 C CA . GLY A 1 186 ? 16.349 -7.172 -15.258 1.00 93.12 186 GLY A CA 1
ATOM 1416 C C . GLY A 1 186 ? 16.909 -8.596 -15.246 1.00 93.12 186 GLY A C 1
ATOM 1417 O O . GLY A 1 186 ? 17.821 -8.899 -16.008 1.00 93.12 186 GLY A O 1
ATOM 1418 N N . ALA A 1 187 ? 16.333 -9.483 -14.432 1.00 92.00 187 ALA A N 1
ATOM 1419 C CA . ALA A 1 187 ? 16.762 -10.874 -14.325 1.00 92.00 187 ALA A CA 1
ATOM 1420 C C . ALA A 1 187 ? 16.329 -11.753 -15.513 1.00 92.00 187 ALA A C 1
ATOM 1422 O O . ALA A 1 187 ? 17.034 -12.700 -15.851 1.00 92.00 187 ALA A O 1
ATOM 1423 N N . THR A 1 188 ? 15.179 -11.471 -16.132 1.00 88.12 188 THR A N 1
ATOM 1424 C CA . THR A 1 188 ? 14.582 -12.335 -17.170 1.00 88.12 188 THR A CA 1
ATOM 1425 C C . THR A 1 188 ? 14.844 -11.857 -18.595 1.00 88.12 188 THR A C 1
ATOM 1427 O O . THR A 1 188 ? 15.057 -12.679 -19.483 1.00 88.12 188 THR A O 1
ATOM 1430 N N . VAL A 1 189 ? 14.860 -10.544 -18.818 1.00 91.00 189 VAL A N 1
ATOM 1431 C CA . VAL A 1 189 ? 15.052 -9.913 -20.135 1.00 91.00 189 VAL A CA 1
ATOM 1432 C C . VAL A 1 189 ? 16.440 -9.274 -20.254 1.00 91.00 189 VAL A C 1
ATOM 1434 O O . VAL A 1 189 ? 16.913 -9.012 -21.357 1.00 91.00 189 VAL A O 1
ATOM 1437 N N . GLY A 1 190 ? 17.132 -9.045 -19.132 1.00 92.62 190 GLY A N 1
ATOM 1438 C CA . GLY A 1 190 ? 18.456 -8.415 -19.112 1.00 92.62 190 GLY A CA 1
ATOM 1439 C C . GLY A 1 190 ? 18.414 -6.886 -19.169 1.00 92.62 190 GLY A C 1
ATOM 1440 O O . GLY A 1 190 ? 19.454 -6.247 -19.323 1.00 92.62 190 GLY A O 1
ATOM 1441 N N . THR A 1 191 ? 17.230 -6.276 -19.044 1.00 90.81 191 THR A N 1
ATOM 1442 C CA . THR A 1 191 ? 17.054 -4.818 -19.089 1.00 90.81 191 THR A CA 1
ATOM 1443 C C . THR A 1 191 ? 16.069 -4.335 -18.036 1.00 90.81 191 THR A C 1
ATOM 1445 O O . THR A 1 191 ? 15.056 -4.980 -17.784 1.00 90.81 191 THR A O 1
ATOM 1448 N N . MET A 1 192 ? 16.329 -3.158 -17.464 1.00 89.94 192 MET A N 1
ATOM 1449 C CA . MET A 1 192 ? 15.383 -2.486 -16.574 1.00 89.94 192 MET A CA 1
ATOM 1450 C C . MET A 1 192 ? 14.440 -1.608 -17.408 1.00 89.94 192 MET A C 1
ATOM 1452 O O . MET A 1 192 ? 14.926 -0.742 -18.142 1.00 89.94 192 MET A O 1
ATOM 1456 N N . PRO A 1 193 ? 13.112 -1.769 -17.303 1.00 88.06 193 PRO A N 1
ATOM 1457 C CA . PRO A 1 193 ? 12.181 -1.000 -18.114 1.00 88.06 193 PRO A CA 1
ATOM 1458 C C . PRO A 1 193 ? 12.182 0.480 -17.690 1.00 88.06 193 PRO A C 1
ATOM 1460 O O . PRO A 1 193 ? 12.213 0.783 -16.491 1.00 88.06 193 PRO A O 1
ATOM 1463 N N . PRO A 1 194 ? 12.106 1.427 -18.645 1.00 86.38 194 PRO A N 1
ATOM 1464 C CA . PRO A 1 194 ? 12.072 2.860 -18.342 1.00 86.38 194 PRO A CA 1
ATOM 1465 C C . PRO A 1 194 ? 10.714 3.323 -17.789 1.00 86.38 194 PRO A C 1
ATOM 1467 O O . PRO A 1 194 ? 10.611 4.420 -17.246 1.00 86.38 194 PRO A O 1
ATOM 1470 N N . LYS A 1 195 ? 9.662 2.509 -17.941 1.00 88.50 195 LYS A N 1
ATOM 1471 C CA . LYS A 1 195 ? 8.303 2.764 -17.447 1.00 88.50 195 LYS A CA 1
ATOM 1472 C C . LYS A 1 195 ? 7.841 1.571 -16.621 1.00 88.50 195 LYS A C 1
ATOM 1474 O O . LYS A 1 195 ? 8.074 0.435 -17.008 1.00 88.50 195 LYS A O 1
ATOM 1479 N N . PHE A 1 196 ? 7.185 1.840 -15.499 1.00 89.75 196 PHE A N 1
ATOM 1480 C CA . PHE A 1 196 ? 6.750 0.808 -14.549 1.00 89.75 196 PHE A CA 1
ATOM 1481 C C . PHE A 1 196 ? 5.552 1.287 -13.712 1.00 89.75 196 PHE A C 1
ATOM 1483 O O . PHE A 1 196 ? 5.433 1.000 -12.522 1.00 89.75 196 PHE A O 1
ATOM 1490 N N . ASN A 1 197 ? 4.653 2.063 -14.327 1.00 89.75 197 ASN A N 1
ATOM 1491 C CA . ASN A 1 197 ? 3.402 2.424 -13.663 1.00 89.75 197 ASN A CA 1
ATOM 1492 C C . ASN A 1 197 ? 2.516 1.181 -13.480 1.00 89.75 197 ASN A C 1
ATOM 1494 O O . ASN A 1 197 ? 2.648 0.192 -14.203 1.00 89.75 197 ASN A O 1
ATOM 1498 N N . LEU A 1 198 ? 1.611 1.240 -12.508 1.00 85.94 198 LEU A N 1
ATOM 1499 C CA . LEU A 1 198 ? 0.819 0.081 -12.118 1.00 85.94 198 LEU A CA 1
ATOM 1500 C C . LEU A 1 198 ? -0.100 -0.421 -13.241 1.00 85.94 198 LEU A C 1
ATOM 1502 O O . LEU A 1 198 ? -0.273 -1.629 -13.371 1.00 85.94 198 LEU A O 1
ATOM 1506 N N . ALA A 1 199 ? -0.623 0.462 -14.097 1.00 85.69 199 ALA A N 1
ATOM 1507 C CA . ALA A 1 199 ? -1.434 0.059 -15.248 1.00 85.69 199 ALA A CA 1
ATOM 1508 C C . ALA A 1 199 ? -0.632 -0.794 -16.248 1.00 85.69 199 ALA A C 1
ATOM 1510 O O . ALA A 1 199 ? -1.120 -1.829 -16.696 1.00 85.69 199 ALA A O 1
ATOM 1511 N N . LEU A 1 200 ? 0.613 -0.402 -16.543 1.00 86.75 200 LEU A N 1
ATOM 1512 C CA . LEU A 1 200 ? 1.519 -1.158 -17.410 1.00 86.75 200 LEU A CA 1
ATOM 1513 C C . LEU A 1 200 ? 1.852 -2.526 -16.807 1.00 86.75 200 LEU A C 1
ATOM 1515 O O . LEU A 1 200 ? 1.676 -3.541 -17.473 1.00 86.75 200 LEU A O 1
ATOM 1519 N N . ILE A 1 201 ? 2.279 -2.552 -15.540 1.00 89.00 201 ILE A N 1
ATOM 1520 C CA . ILE A 1 201 ? 2.624 -3.800 -14.838 1.00 89.00 201 ILE A CA 1
ATOM 1521 C C . ILE A 1 201 ? 1.422 -4.749 -14.823 1.00 89.00 201 ILE A C 1
ATOM 1523 O O . ILE A 1 201 ? 1.553 -5.936 -15.113 1.00 89.00 201 ILE A O 1
ATOM 1527 N N . SER A 1 202 ? 0.239 -4.217 -14.516 1.00 84.56 202 SER A N 1
ATOM 1528 C CA . SER A 1 202 ? -1.002 -4.990 -14.490 1.00 84.56 202 SER A CA 1
ATOM 1529 C C . SER A 1 202 ? -1.331 -5.557 -15.865 1.00 84.56 202 SER A C 1
ATOM 1531 O O . SER A 1 202 ? -1.668 -6.729 -15.969 1.00 84.56 202 SER A O 1
ATOM 1533 N N . HIS A 1 203 ? -1.207 -4.757 -16.924 1.00 84.38 203 HIS A N 1
ATOM 1534 C CA . HIS A 1 203 ? -1.445 -5.225 -18.284 1.00 84.38 203 HIS A CA 1
ATOM 1535 C C . HIS A 1 203 ? -0.487 -6.362 -18.666 1.00 84.38 203 HIS A C 1
ATOM 1537 O O . HIS A 1 203 ? -0.926 -7.406 -19.133 1.00 84.38 203 HIS A O 1
ATOM 1543 N N . GLU A 1 204 ? 0.814 -6.195 -18.434 1.00 84.62 204 GLU A N 1
ATOM 1544 C CA . GLU A 1 204 ? 1.810 -7.200 -18.818 1.00 84.62 204 GLU A CA 1
ATOM 1545 C C . GLU A 1 204 ? 1.684 -8.513 -18.042 1.00 84.62 204 GLU A C 1
ATOM 1547 O O . GLU A 1 204 ? 1.858 -9.583 -18.620 1.00 84.62 204 GLU A O 1
ATOM 1552 N N . LEU A 1 205 ? 1.379 -8.447 -16.744 1.00 82.38 205 LEU A N 1
ATOM 1553 C CA . LEU A 1 205 ? 1.354 -9.635 -15.890 1.00 82.38 205 LEU A CA 1
ATOM 1554 C C . LEU A 1 205 ? -0.026 -10.295 -15.799 1.00 82.38 205 LEU A C 1
ATOM 1556 O O . LEU A 1 205 ? -0.109 -11.478 -15.481 1.00 82.38 205 LEU A O 1
ATOM 1560 N N . LEU A 1 206 ? -1.114 -9.554 -16.034 1.00 79.62 206 LEU A N 1
ATOM 1561 C CA . LEU A 1 206 ? -2.482 -10.012 -15.752 1.00 79.62 206 LEU A CA 1
ATOM 1562 C C . LEU A 1 206 ? -3.360 -10.153 -17.002 1.00 79.62 206 LEU A C 1
ATOM 1564 O O . LEU A 1 206 ? -4.511 -10.559 -16.855 1.00 79.62 206 LEU A O 1
ATOM 1568 N N . VAL A 1 207 ? -2.864 -9.840 -18.200 1.00 67.50 207 VAL A N 1
ATOM 1569 C CA . VAL A 1 207 ? -3.583 -10.067 -19.477 1.00 67.50 207 VAL A CA 1
ATOM 1570 C C . VAL A 1 207 ? -3.088 -11.345 -20.184 1.00 6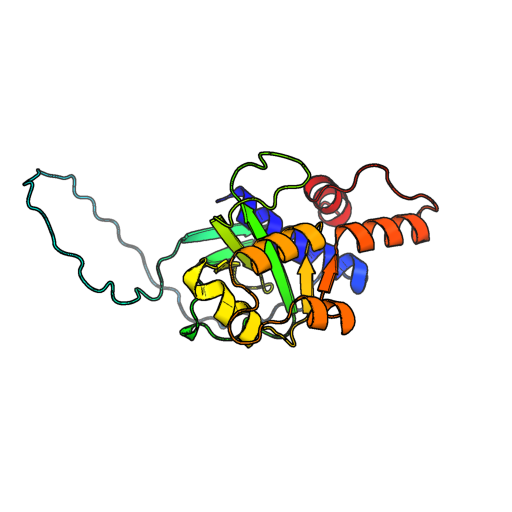7.50 207 VAL A C 1
ATOM 1572 O O . VAL A 1 207 ? -3.433 -11.603 -21.332 1.00 67.50 207 VAL A O 1
ATOM 1575 N N . THR A 1 208 ? -2.306 -12.172 -19.481 1.00 51.22 208 THR A N 1
ATOM 1576 C CA . THR A 1 208 ? -2.031 -13.568 -19.871 1.00 51.22 208 THR A CA 1
ATOM 1577 C C . THR A 1 208 ? -3.128 -14.496 -19.374 1.00 51.22 208 THR A C 1
ATOM 1579 O O . THR A 1 208 ? -3.451 -15.436 -20.131 1.00 51.22 208 THR A O 1
#

Sequence (208 aa):
MRNAAYTIAAKFRATHIMTTGRPEIASGRPSPEDSSARELESREPSPASAGAVPATSVQPRDDESLGHVSFRDSDYPFVYWTPETGSLGGVFAYDTETEAVSAPSVVPGYVLGTAFNGSRAYAIRREDLADFWRLHRNAKVFMHTAAFDIAVSEAAGGNEKGGDLHAMIAEGLVLDVSILYRLWQGATVGTMPPKFNLALISHELLVT